Protein AF-A0A7S3X1Q1-F1 (afdb_monomer)

Foldseek 3Di:
DVLCVPQVVVLVVVLVVCVPDPDDPVRVVVSVVLLPDFLVNLLVLLLVLLVVLVVQLLVLLCVQVVDADPVCRVVSSVVSLVVDDLSSQLSVLSVVLNVLSVVLSVLQVCLLVLCVVLVFDRVSSGSLSSLLSVLSNLLNVLSNCLSVVPPCSVVSVVSNVVSSVSNSVSSVVSNVRSVVSVVD

pLDDT: mean 93.29, std 6.96, range [58.62, 98.69]

Organism: NCBI:txid141414

Radius of gyration: 18.59 Å; Cα contacts (8 Å, |Δi|>4): 200; chains: 1; bounding box: 41×40×53 Å

Solvent-accessible surface area (backbone atoms only — not comparable to full-atom values): 9344 Å² total; per-residue (Å²): 109,74,62,65,71,54,50,51,56,52,50,52,50,50,52,52,53,59,72,69,46,94,61,54,72,68,54,48,51,50,50,56,53,56,73,67,47,46,46,66,52,30,51,53,48,48,51,52,56,21,50,50,24,42,52,48,15,52,50,29,37,33,73,67,66,80,51,78,55,80,90,50,43,67,62,46,49,50,58,47,34,72,71,46,64,72,40,19,49,33,17,48,31,11,44,52,41,20,54,51,33,53,64,49,44,54,48,31,49,51,9,54,52,42,20,59,76,44,65,32,65,64,69,58,51,26,55,45,30,52,50,29,40,54,25,49,51,52,21,45,49,44,44,37,51,32,73,78,47,59,88,50,25,66,65,52,46,51,58,26,50,52,23,45,53,52,28,50,50,44,20,51,48,35,39,50,48,15,51,58,46,64,75,108

Sequence (184 aa):
TYVATLVLPTFDLAVKQVKALPLPPLGLQAFESFLRLTPFHCMLIAVLITYSCHIAGVFFTLLGSGGYDNVDGRGYAKKFQEKGGFAAKVSSCATAAHYNGFETFIVFAAGVLSCTVTKANAVAVTKLSQSFVILRVLFSAIYIVQPFFGPLAQLVSLGRSVAWMGSISIACFLLALAAEKASL

InterPro domains:
  IPR001129 Membrane-associated, eicosanoid/glutathione metabolism (MAPEG) protein [PF01124] (79-178)
  IPR023352 Membrane associated eicosanoid/glutathione metabolism-like domain superfamily [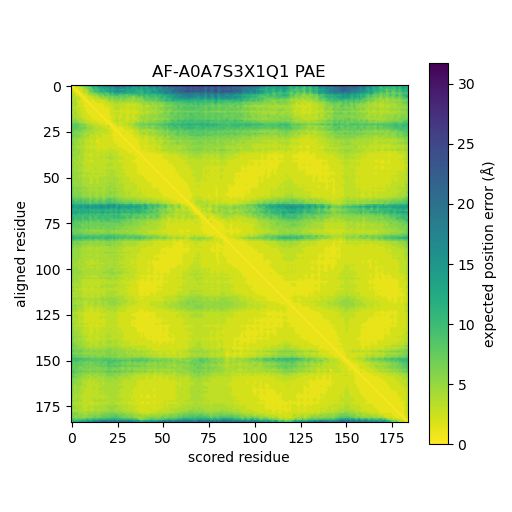G3DSA:1.20.120.550] (38-180)
  IPR023352 Membrane associated eicosanoid/glutathione metabolism-like domain superfamily [SSF161084] (85-174)

Mean predicted aligned error: 4.08 Å

Structure (mmCIF, N/CA/C/O backbone):
data_AF-A0A7S3X1Q1-F1
#
_entry.id   AF-A0A7S3X1Q1-F1
#
loop_
_atom_site.group_PDB
_atom_site.id
_atom_site.type_symbol
_atom_site.label_atom_id
_atom_site.label_alt_id
_atom_site.label_comp_id
_atom_site.label_asym_id
_atom_site.label_entity_id
_atom_site.label_seq_id
_atom_site.pdbx_PDB_ins_code
_atom_site.Cartn_x
_atom_site.Cartn_y
_atom_site.Cartn_z
_atom_site.occupancy
_atom_site.B_iso_or_equiv
_atom_site.auth_seq_id
_atom_site.auth_comp_id
_atom_site.auth_asym_id
_atom_site.auth_atom_id
_atom_site.pdbx_PDB_model_num
ATOM 1 N N . THR A 1 1 ? -6.793 -3.486 24.905 1.00 60.19 1 THR A N 1
ATOM 2 C CA . THR A 1 1 ? -5.690 -4.136 24.166 1.00 60.19 1 THR A CA 1
ATOM 3 C C . THR A 1 1 ? -4.550 -3.169 23.898 1.00 60.19 1 THR A C 1
ATOM 5 O O . THR A 1 1 ? -4.821 -2.000 23.644 1.00 60.19 1 THR A O 1
ATOM 8 N N . TYR A 1 2 ? -3.303 -3.652 23.874 1.00 58.62 2 TYR A N 1
ATOM 9 C CA . TYR A 1 2 ? -2.079 -2.901 23.527 1.00 58.62 2 TYR A CA 1
ATOM 10 C C . TYR A 1 2 ? -2.192 -2.076 22.223 1.00 58.62 2 TYR A C 1
ATOM 12 O O . TYR A 1 2 ? -1.671 -0.966 22.109 1.00 58.62 2 TYR A O 1
ATOM 20 N N . VAL A 1 3 ? -2.958 -2.588 21.253 1.00 58.97 3 VAL A N 1
ATOM 21 C CA . VAL A 1 3 ? -3.259 -1.912 19.981 1.00 58.97 3 VAL A CA 1
ATOM 22 C C . VAL A 1 3 ? -4.012 -0.595 20.199 1.00 58.97 3 VAL A C 1
ATOM 24 O O . VAL A 1 3 ? -3.673 0.417 19.594 1.00 58.97 3 VAL A O 1
ATOM 27 N N . ALA A 1 4 ? -4.997 -0.572 21.100 1.00 63.69 4 ALA A N 1
ATOM 28 C CA . ALA A 1 4 ? -5.770 0.634 21.388 1.00 63.69 4 ALA A CA 1
ATOM 29 C C . ALA A 1 4 ? -4.930 1.708 22.100 1.00 63.69 4 ALA A C 1
ATOM 31 O O . ALA A 1 4 ? -5.133 2.896 21.866 1.00 63.69 4 ALA A O 1
ATOM 32 N N . THR A 1 5 ? -3.970 1.300 22.934 1.00 70.50 5 THR A N 1
ATOM 33 C CA . THR A 1 5 ? -3.135 2.218 23.723 1.00 70.50 5 THR A CA 1
ATOM 34 C C . THR A 1 5 ? -1.995 2.848 22.930 1.00 70.50 5 THR A C 1
ATOM 36 O O . THR A 1 5 ? -1.622 3.973 23.234 1.00 70.50 5 THR A O 1
ATOM 39 N N . LEU A 1 6 ? -1.446 2.160 21.923 1.00 68.88 6 LEU A N 1
ATOM 40 C CA . LEU A 1 6 ? -0.334 2.692 21.127 1.00 68.88 6 LEU A CA 1
ATOM 41 C C . LEU A 1 6 ? -0.803 3.286 19.792 1.00 68.88 6 LEU A C 1
ATOM 43 O O . LEU A 1 6 ? -0.411 4.389 19.431 1.00 68.88 6 LEU A O 1
ATOM 47 N N . VAL A 1 7 ? -1.665 2.579 19.055 1.00 71.62 7 VAL A N 1
ATOM 48 C CA . VAL A 1 7 ? -1.973 2.945 17.662 1.00 71.62 7 VAL A CA 1
ATOM 49 C C . VAL A 1 7 ? -2.930 4.129 17.579 1.00 71.62 7 VAL A C 1
ATOM 51 O O . VAL A 1 7 ? -2.732 5.017 16.750 1.00 71.62 7 VAL A O 1
ATOM 54 N N . LEU A 1 8 ? -3.962 4.166 18.430 1.00 79.81 8 LEU A N 1
ATOM 55 C CA . LEU A 1 8 ? -4.964 5.235 18.373 1.00 79.81 8 LEU A CA 1
ATOM 56 C C . LEU A 1 8 ? -4.344 6.609 18.664 1.00 79.81 8 LEU A C 1
ATOM 58 O O . LEU A 1 8 ? -4.547 7.501 17.837 1.00 79.81 8 LEU A O 1
ATOM 62 N N . PRO A 1 9 ? -3.537 6.792 19.733 1.00 86.31 9 PRO A N 1
ATOM 63 C CA . PRO A 1 9 ? -2.937 8.092 20.017 1.00 86.31 9 PRO A CA 1
ATOM 64 C C . PRO A 1 9 ? -1.942 8.537 18.945 1.00 86.31 9 PRO A C 1
ATOM 66 O O . PRO A 1 9 ? -1.924 9.712 18.586 1.00 86.31 9 PRO A O 1
ATOM 69 N N . THR A 1 10 ? -1.139 7.619 18.393 1.00 84.31 10 THR A N 1
ATOM 70 C CA . THR A 1 10 ? -0.196 7.956 17.315 1.00 8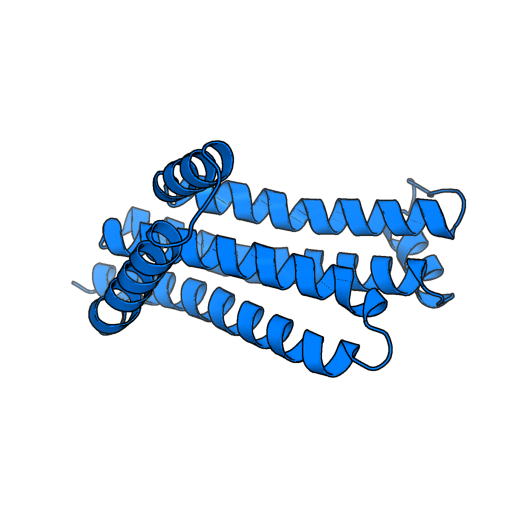4.31 10 THR A CA 1
ATOM 71 C C . THR A 1 10 ? -0.926 8.391 16.047 1.00 84.31 10 THR A C 1
ATOM 73 O O . THR A 1 10 ? -0.527 9.377 15.428 1.00 84.31 10 THR A O 1
ATOM 76 N N . PHE A 1 11 ? -2.017 7.714 15.676 1.00 87.19 11 PHE A N 1
ATOM 77 C CA . PHE A 1 11 ? -2.842 8.124 14.539 1.00 87.19 11 PHE A CA 1
ATOM 78 C C . PHE A 1 11 ? -3.475 9.500 14.770 1.00 87.19 11 PHE A C 1
ATOM 80 O O . PHE A 1 11 ? -3.409 10.363 13.899 1.00 87.19 11 PHE A O 1
ATOM 87 N N . ASP A 1 12 ? -4.035 9.737 15.957 1.00 90.19 12 ASP A N 1
ATOM 88 C CA . ASP A 1 12 ? -4.662 11.019 16.296 1.00 90.19 12 ASP A CA 1
ATOM 89 C C . ASP A 1 12 ? -3.649 12.169 16.303 1.00 90.19 12 ASP A C 1
ATOM 91 O O . ASP A 1 12 ? -3.939 13.263 15.809 1.00 90.19 12 ASP A O 1
ATOM 95 N N . LEU A 1 13 ? -2.433 11.914 16.791 1.00 91.62 13 LEU A N 1
ATOM 96 C CA . LEU A 1 13 ? -1.330 12.864 16.716 1.00 91.62 13 LEU A CA 1
ATOM 97 C C . LEU A 1 13 ? -0.953 13.169 15.262 1.00 91.62 13 LEU A C 1
ATOM 99 O O . LEU A 1 13 ? -0.815 14.341 14.914 1.00 91.62 13 LEU A O 1
ATOM 103 N N . ALA A 1 14 ? -0.834 12.148 14.410 1.00 89.44 14 ALA A N 1
ATOM 104 C CA . ALA A 1 14 ? -0.534 12.331 12.992 1.00 89.44 14 ALA A CA 1
ATOM 105 C C . ALA A 1 14 ? -1.629 13.146 12.285 1.00 89.44 14 ALA A C 1
ATOM 107 O O . ALA A 1 14 ? -1.324 14.090 11.558 1.00 89.44 14 ALA A O 1
ATOM 108 N N . VAL A 1 15 ? -2.907 12.860 12.553 1.00 91.56 15 VAL A N 1
ATOM 109 C CA . VAL A 1 15 ? -4.031 13.644 12.018 1.00 91.56 15 VAL A CA 1
ATOM 110 C C . VAL A 1 15 ? -3.942 15.100 12.463 1.00 91.56 15 VAL A C 1
ATOM 112 O O . VAL A 1 15 ? -4.082 16.003 11.638 1.00 91.56 15 VAL A O 1
ATOM 115 N N . LYS A 1 16 ? -3.664 15.346 13.747 1.00 92.50 16 LYS A N 1
ATOM 116 C CA . LYS A 1 16 ? -3.488 16.702 14.279 1.00 92.50 16 LYS A CA 1
ATOM 117 C C . LYS A 1 16 ? -2.336 17.437 13.589 1.00 92.50 16 LYS A C 1
ATOM 119 O O . LYS A 1 16 ? -2.491 18.606 13.247 1.00 92.50 16 LYS A O 1
ATOM 124 N N . GLN A 1 17 ? -1.211 16.761 13.364 1.00 92.81 17 GLN A N 1
ATOM 125 C CA . GLN A 1 17 ? -0.058 17.326 12.661 1.00 92.81 17 GLN A CA 1
ATOM 126 C C . GLN A 1 17 ? -0.395 17.675 11.209 1.00 92.81 17 GLN A C 1
ATOM 128 O O . GLN A 1 17 ? -0.081 18.777 10.773 1.00 92.81 17 GLN A O 1
ATOM 133 N N . VAL A 1 18 ? -1.089 16.794 10.482 1.00 89.50 18 VAL A N 1
ATOM 134 C CA . VAL A 1 18 ? -1.499 17.062 9.093 1.00 89.50 18 VAL A CA 1
ATOM 135 C C . VAL A 1 18 ? -2.471 18.240 9.015 1.00 89.50 18 VAL A C 1
ATOM 137 O O . VAL A 1 18 ? -2.301 19.101 8.157 1.00 89.50 18 VAL A O 1
ATOM 140 N N . LYS A 1 19 ? -3.441 18.340 9.934 1.00 89.31 19 LYS A N 1
ATOM 141 C CA . LYS A 1 19 ? -4.367 19.490 9.995 1.00 89.31 19 LYS A CA 1
ATOM 142 C C . LYS A 1 19 ? -3.676 20.814 10.325 1.00 89.31 19 LYS A C 1
ATOM 144 O O . LYS A 1 19 ? -4.213 21.863 9.992 1.00 89.31 19 LYS A O 1
ATOM 149 N N . ALA A 1 20 ? -2.519 20.771 10.984 1.00 92.12 20 ALA A N 1
ATOM 150 C CA . ALA A 1 20 ? -1.727 21.958 11.294 1.00 92.12 20 ALA A CA 1
ATOM 151 C C . ALA A 1 20 ? -0.855 22.429 10.115 1.00 92.12 20 ALA A C 1
ATOM 153 O O . ALA A 1 20 ? -0.313 23.533 10.169 1.00 92.12 20 ALA A O 1
ATOM 154 N N . LEU A 1 21 ? -0.702 21.620 9.058 1.00 92.19 21 LEU A N 1
ATOM 155 C CA . LEU A 1 21 ? 0.023 22.029 7.857 1.00 92.19 21 LEU A CA 1
ATOM 156 C C . LEU A 1 21 ? -0.790 23.069 7.066 1.00 92.19 21 LEU A C 1
ATOM 158 O O . LEU A 1 21 ? -2.015 22.951 6.982 1.00 92.19 21 LEU A O 1
ATOM 162 N N . PRO A 1 22 ? -0.133 24.049 6.418 1.00 93.31 22 PRO A N 1
ATOM 163 C CA . PRO A 1 22 ? -0.795 25.042 5.573 1.00 93.31 22 PRO A CA 1
ATOM 164 C C . PRO A 1 22 ? -1.196 24.430 4.218 1.00 93.31 22 PRO A C 1
ATOM 166 O O . PRO A 1 22 ? -0.647 24.768 3.170 1.00 93.31 22 PRO A O 1
ATOM 169 N N . LEU A 1 23 ? -2.126 23.472 4.237 1.00 91.06 23 LEU A N 1
ATOM 170 C CA . LEU A 1 23 ? -2.614 22.800 3.034 1.00 91.06 23 LEU A CA 1
ATOM 171 C C . LEU A 1 23 ? -3.551 23.723 2.234 1.00 91.06 23 LEU A C 1
ATOM 173 O O . LEU A 1 23 ? -4.377 24.420 2.826 1.00 91.06 23 LEU A O 1
ATOM 177 N N . PRO A 1 24 ? -3.497 23.696 0.888 1.00 94.75 24 PRO A N 1
ATOM 178 C CA . PRO A 1 24 ? -4.498 24.372 0.066 1.00 94.75 24 PRO A CA 1
ATOM 179 C C . PRO A 1 24 ? -5.894 23.755 0.291 1.00 94.75 24 PRO A C 1
ATOM 181 O O . PRO A 1 24 ? -5.982 22.588 0.688 1.00 94.75 24 PRO A O 1
ATOM 184 N N . PRO A 1 25 ? -6.998 24.466 -0.027 1.00 93.69 25 PRO A N 1
ATOM 185 C CA . PRO A 1 25 ? -8.363 23.984 0.222 1.00 93.69 25 PRO A CA 1
ATOM 186 C C . PRO A 1 25 ? -8.649 22.588 -0.343 1.00 93.69 25 PRO A C 1
ATOM 188 O O . PRO A 1 25 ? -9.237 21.749 0.336 1.00 93.69 25 PRO A O 1
ATOM 191 N N . LEU A 1 26 ? -8.158 22.307 -1.556 1.00 94.12 26 LEU A N 1
ATOM 192 C CA . LEU A 1 26 ? -8.276 20.989 -2.181 1.00 94.12 26 LEU A CA 1
ATOM 193 C C . LEU A 1 26 ? -7.549 19.899 -1.374 1.00 94.12 26 LEU A C 1
ATOM 195 O O . LEU A 1 26 ? -8.065 18.794 -1.222 1.00 94.12 26 LEU A O 1
ATOM 199 N N . GLY A 1 27 ? -6.371 20.212 -0.825 1.00 91.19 27 GLY A N 1
ATOM 200 C CA . GLY A 1 27 ? -5.597 19.289 0.006 1.00 91.19 27 GLY A CA 1
ATOM 201 C C . GLY A 1 27 ? -6.306 18.969 1.320 1.00 91.19 27 GLY A C 1
ATOM 202 O O . GLY A 1 27 ? -6.391 17.804 1.706 1.00 91.19 27 GLY A O 1
ATOM 203 N N . LEU A 1 28 ? -6.889 19.982 1.966 1.00 90.62 28 LEU A N 1
ATOM 204 C CA . LEU A 1 28 ? -7.677 19.782 3.181 1.00 90.62 28 LEU A CA 1
ATOM 205 C C . LEU A 1 28 ? -8.943 18.958 2.898 1.00 90.62 28 LEU A C 1
ATOM 207 O O . LEU A 1 28 ? -9.244 18.023 3.636 1.00 90.62 28 LEU A O 1
ATOM 211 N N . GLN A 1 29 ? -9.649 19.241 1.800 1.00 94.12 29 GLN A N 1
ATOM 212 C CA . GLN A 1 29 ? -10.831 18.477 1.395 1.00 94.12 29 GLN A CA 1
ATOM 213 C C . GLN A 1 29 ? -10.497 17.008 1.105 1.00 94.12 29 GLN A C 1
ATOM 215 O O . GLN A 1 29 ? -11.232 16.113 1.532 1.00 94.12 29 GLN A O 1
ATOM 220 N N . ALA A 1 30 ? -9.391 16.747 0.406 1.00 92.12 30 ALA A N 1
ATOM 221 C CA . ALA A 1 30 ? -8.923 15.391 0.141 1.00 92.12 30 ALA A CA 1
ATOM 222 C C . ALA A 1 30 ? -8.585 14.655 1.446 1.00 92.12 30 ALA A C 1
ATOM 224 O O . ALA A 1 30 ? -8.980 13.502 1.622 1.00 92.12 30 ALA A O 1
ATOM 225 N N . PHE A 1 31 ? -7.924 15.334 2.387 1.00 93.56 31 PHE A N 1
ATOM 226 C CA . PHE A 1 31 ? -7.593 14.764 3.688 1.00 93.56 31 PHE A CA 1
ATOM 227 C C . PHE A 1 31 ? -8.841 14.444 4.524 1.00 93.56 31 PHE A C 1
ATOM 229 O O . PHE A 1 31 ? -8.974 13.334 5.035 1.00 93.56 31 PHE A O 1
ATOM 236 N N . GLU A 1 32 ? -9.808 15.357 4.608 1.00 93.56 32 GLU A N 1
ATOM 237 C CA . GLU A 1 32 ? -11.075 15.099 5.307 1.00 93.56 32 GLU A CA 1
ATOM 238 C C . GLU A 1 32 ? -11.884 13.978 4.638 1.00 93.56 32 GLU A C 1
ATOM 240 O O . GLU A 1 32 ? -12.510 13.166 5.319 1.00 93.56 32 GLU A O 1
ATOM 245 N N . SER A 1 33 ? -11.843 13.882 3.306 1.00 94.50 33 SER A N 1
ATOM 246 C CA . SER A 1 33 ? -12.472 12.779 2.569 1.00 94.50 33 SER A CA 1
ATOM 247 C C . SER A 1 33 ? -11.801 11.442 2.887 1.00 94.50 33 SER A C 1
ATOM 249 O O . SER A 1 33 ? -12.489 10.444 3.094 1.00 94.50 33 SER A O 1
ATOM 251 N N . PHE A 1 34 ? -10.471 11.428 3.003 1.00 94.69 34 PHE A N 1
ATOM 252 C CA . PHE A 1 34 ? -9.714 10.255 3.432 1.00 94.69 34 PHE A CA 1
ATOM 253 C C . PHE A 1 34 ? -10.106 9.804 4.850 1.00 94.69 34 PHE A C 1
ATOM 255 O O . PHE A 1 34 ? -10.318 8.614 5.080 1.00 94.69 34 PHE A O 1
ATOM 262 N N . LEU A 1 35 ? -10.281 10.735 5.792 1.00 94.44 35 LEU A N 1
ATOM 263 C CA . LEU A 1 35 ? -10.683 10.401 7.166 1.00 94.44 35 LEU A CA 1
ATOM 264 C C . LEU A 1 35 ? -12.095 9.802 7.266 1.00 94.44 35 LEU A C 1
ATOM 266 O O . LEU A 1 35 ? -12.401 9.132 8.253 1.00 94.44 35 LEU A O 1
ATOM 270 N N . ARG A 1 36 ? -12.943 9.994 6.248 1.00 95.81 36 ARG A N 1
ATOM 271 C CA . ARG A 1 36 ? -14.287 9.395 6.154 1.00 95.81 36 ARG A CA 1
ATOM 272 C C . ARG A 1 36 ? -14.289 7.982 5.566 1.00 95.81 36 ARG A C 1
ATOM 274 O O . ARG A 1 36 ? -15.340 7.343 5.545 1.00 95.81 36 ARG A O 1
ATOM 281 N N . LEU A 1 37 ? -13.150 7.484 5.081 1.00 96.81 37 LEU A N 1
ATOM 282 C CA . LEU A 1 37 ? -13.067 6.145 4.503 1.00 96.81 37 LEU A CA 1
ATOM 283 C C . LEU A 1 37 ? -13.337 5.081 5.567 1.00 96.81 37 LEU A C 1
ATOM 285 O O . LEU A 1 37 ? -12.701 5.059 6.621 1.00 96.81 37 LEU A O 1
ATOM 289 N N . THR A 1 38 ? -14.253 4.169 5.252 1.00 97.88 38 THR A N 1
ATOM 290 C C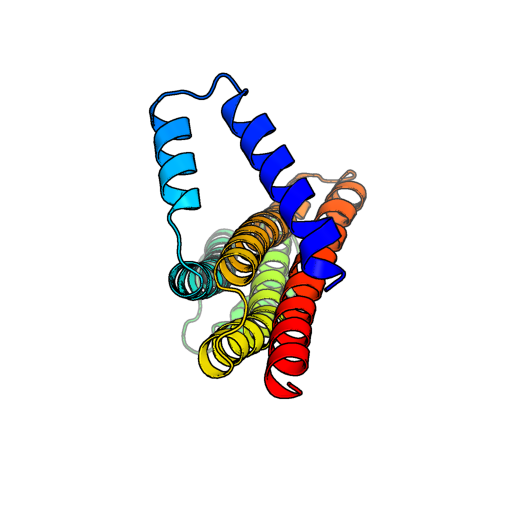A . THR A 1 38 ? -14.528 2.986 6.079 1.00 97.88 38 THR A CA 1
ATOM 291 C C . THR A 1 38 ? -13.519 1.867 5.781 1.00 97.88 38 THR A C 1
ATOM 293 O O . THR A 1 38 ? -12.879 1.890 4.724 1.00 97.88 38 THR A O 1
ATOM 296 N N . PRO A 1 39 ? -13.412 0.830 6.637 1.00 98.12 39 PRO A N 1
ATOM 297 C CA . PRO A 1 39 ? -12.537 -0.317 6.377 1.00 98.12 39 PRO A CA 1
ATOM 298 C C . PRO A 1 39 ? -12.750 -0.972 5.001 1.00 98.12 39 PRO A C 1
ATOM 300 O O . PRO A 1 39 ? -11.788 -1.352 4.340 1.00 98.12 39 PRO A O 1
ATOM 303 N N . PHE A 1 40 ? -13.994 -1.034 4.518 1.00 98.12 40 PHE A N 1
ATOM 304 C CA . PHE A 1 40 ? -14.315 -1.582 3.195 1.00 98.12 40 PHE A CA 1
ATOM 305 C C . PHE A 1 40 ? -13.843 -0.692 2.043 1.00 98.12 40 PHE A C 1
ATOM 307 O O . PHE A 1 40 ? -13.336 -1.203 1.045 1.00 98.12 40 PHE A O 1
ATOM 314 N N . HIS A 1 41 ? -13.935 0.635 2.191 1.00 98.38 41 HIS A N 1
ATOM 315 C CA . HIS A 1 41 ? -13.320 1.545 1.223 1.00 98.38 41 HIS A CA 1
ATOM 316 C C . HIS A 1 41 ? -11.802 1.338 1.188 1.00 98.38 41 HIS A C 1
ATOM 318 O O . HIS A 1 41 ? -11.214 1.288 0.112 1.00 98.38 41 HIS A O 1
ATOM 324 N N . CYS A 1 42 ? -11.165 1.147 2.348 1.00 98.50 42 CYS A N 1
ATOM 325 C CA . CYS A 1 42 ? -9.736 0.850 2.422 1.00 98.50 42 CYS A CA 1
ATOM 326 C C . CYS A 1 42 ? -9.371 -0.481 1.741 1.00 98.50 42 CYS A C 1
ATOM 328 O O . CYS A 1 42 ? -8.351 -0.539 1.057 1.00 98.50 42 CYS A O 1
ATOM 330 N N . MET A 1 43 ? -10.200 -1.526 1.866 1.00 98.31 43 MET A N 1
ATOM 331 C CA . MET A 1 43 ? -10.026 -2.779 1.114 1.00 98.31 43 MET A CA 1
ATOM 332 C C . MET A 1 43 ? -10.077 -2.545 -0.396 1.00 98.31 43 MET A C 1
ATOM 334 O O . MET A 1 43 ? -9.171 -2.983 -1.104 1.00 98.31 43 MET A O 1
ATOM 338 N N . LEU A 1 44 ? -11.085 -1.818 -0.885 1.00 98.25 44 LEU A N 1
ATOM 339 C CA . LEU A 1 44 ? -11.195 -1.486 -2.306 1.00 98.25 44 LEU A CA 1
ATOM 340 C C . LEU A 1 44 ? -9.971 -0.697 -2.788 1.00 98.25 44 LEU A C 1
ATOM 342 O O . LEU A 1 44 ? -9.367 -1.044 -3.799 1.00 98.25 44 LEU A O 1
ATOM 346 N N . ILE A 1 45 ? -9.552 0.323 -2.040 1.00 98.38 45 ILE A N 1
ATOM 347 C CA . ILE A 1 45 ? -8.375 1.128 -2.381 1.00 98.38 45 ILE A CA 1
ATOM 348 C C . ILE A 1 45 ? -7.100 0.270 -2.397 1.00 98.38 45 ILE A C 1
ATOM 350 O O . ILE A 1 45 ? -6.279 0.432 -3.295 1.00 98.38 45 ILE A O 1
ATOM 354 N N . ALA A 1 46 ? -6.931 -0.676 -1.469 1.00 98.38 46 ALA A N 1
ATOM 355 C CA . ALA A 1 46 ? -5.781 -1.584 -1.466 1.00 98.38 46 ALA A CA 1
ATOM 356 C C . ALA A 1 46 ? -5.720 -2.468 -2.727 1.00 98.38 46 ALA A C 1
ATOM 358 O O . ALA A 1 46 ? -4.631 -2.696 -3.268 1.00 98.38 46 ALA A O 1
ATOM 359 N N . VAL A 1 47 ? -6.875 -2.913 -3.237 1.00 98.31 47 VAL A N 1
ATOM 360 C CA . VAL A 1 47 ? -6.970 -3.603 -4.534 1.00 98.31 47 VAL A CA 1
ATOM 361 C C . VAL A 1 47 ? -6.549 -2.666 -5.664 1.00 98.31 47 VAL A C 1
ATOM 363 O O . VAL A 1 47 ? -5.694 -3.031 -6.472 1.00 98.31 47 VAL A O 1
ATOM 366 N N . LEU A 1 48 ? -7.083 -1.442 -5.695 1.00 98.50 48 LEU A N 1
ATOM 367 C CA . LEU A 1 48 ? -6.756 -0.456 -6.730 1.00 98.50 48 LEU A CA 1
ATOM 368 C C . LEU A 1 48 ? -5.259 -0.117 -6.756 1.00 98.50 48 LEU A C 1
ATOM 370 O O . LEU A 1 48 ? -4.669 -0.096 -7.832 1.00 98.50 48 LEU A O 1
ATOM 374 N N . ILE A 1 49 ? -4.626 0.065 -5.592 1.00 98.19 49 ILE A N 1
ATOM 375 C CA . ILE A 1 49 ? -3.171 0.276 -5.471 1.00 98.19 49 ILE A CA 1
ATOM 376 C C . ILE A 1 49 ? -2.402 -0.929 -6.025 1.00 98.19 49 ILE A C 1
ATOM 378 O O . ILE A 1 49 ? -1.414 -0.780 -6.741 1.00 98.19 49 ILE A O 1
ATOM 382 N N . THR A 1 50 ? -2.851 -2.144 -5.712 1.00 97.88 50 THR A N 1
ATOM 383 C CA . THR A 1 50 ? -2.192 -3.363 -6.191 1.00 97.88 50 THR A CA 1
ATOM 384 C C . THR A 1 50 ? -2.242 -3.440 -7.715 1.00 97.88 50 THR A C 1
ATOM 386 O O . THR A 1 50 ? -1.216 -3.679 -8.353 1.00 97.88 50 THR A O 1
ATOM 389 N N . TYR A 1 51 ? -3.397 -3.180 -8.327 1.00 98.12 51 TYR A N 1
ATOM 390 C CA . TYR A 1 51 ? -3.524 -3.177 -9.785 1.00 98.12 51 TYR A CA 1
ATOM 391 C C . TYR A 1 51 ? -2.845 -1.980 -10.456 1.00 98.12 51 TYR A C 1
ATOM 393 O O . TYR A 1 51 ? -2.325 -2.137 -11.560 1.00 98.12 51 TYR A O 1
ATOM 401 N N . SER A 1 52 ? -2.755 -0.815 -9.809 1.00 98.25 52 SER A N 1
ATOM 402 C CA . SER A 1 52 ? -2.013 0.317 -10.373 1.00 98.25 52 SER A CA 1
ATOM 403 C C . SER A 1 52 ? -0.522 0.001 -10.531 1.00 98.25 52 SER A C 1
ATOM 405 O O . SER A 1 52 ? 0.088 0.433 -11.507 1.00 98.25 52 SER A O 1
ATOM 407 N N . CYS A 1 53 ? 0.058 -0.824 -9.649 1.00 98.12 53 CYS A N 1
ATOM 408 C CA . CYS A 1 53 ? 1.416 -1.354 -9.828 1.00 98.12 53 CYS A CA 1
ATOM 409 C C . CYS A 1 53 ? 1.541 -2.239 -11.078 1.00 98.12 53 CYS A C 1
ATOM 411 O O . CYS A 1 53 ? 2.518 -2.124 -11.815 1.00 98.12 53 CYS A O 1
ATOM 413 N N . HIS A 1 54 ? 0.549 -3.090 -11.358 1.00 96.56 54 HIS A N 1
ATOM 414 C CA . HIS A 1 54 ? 0.540 -3.897 -12.582 1.00 96.56 54 HIS A CA 1
ATOM 415 C C . HIS A 1 54 ? 0.485 -3.016 -13.833 1.00 96.56 54 HIS A C 1
ATOM 417 O O . HIS A 1 54 ? 1.293 -3.190 -14.745 1.00 96.56 54 HIS A O 1
ATOM 423 N N . ILE A 1 55 ? -0.412 -2.025 -13.836 1.00 96.62 55 ILE A N 1
ATOM 424 C CA . ILE A 1 55 ? -0.550 -1.059 -14.932 1.00 96.62 55 ILE A CA 1
ATOM 425 C C . ILE A 1 55 ? 0.771 -0.315 -15.156 1.00 96.62 55 ILE A C 1
ATOM 427 O O . ILE A 1 55 ? 1.220 -0.205 -16.294 1.00 96.62 55 ILE A O 1
ATOM 431 N N . ALA A 1 56 ? 1.441 0.125 -14.086 1.00 96.81 56 ALA A N 1
ATOM 432 C CA . ALA A 1 56 ? 2.759 0.7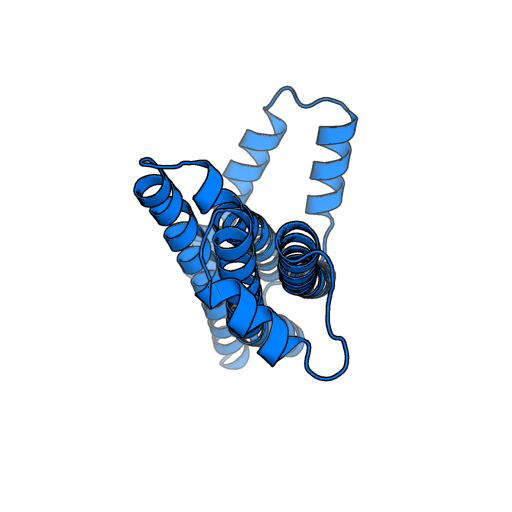46 -14.187 1.00 96.81 56 ALA A CA 1
ATOM 433 C C . ALA A 1 56 ? 3.793 -0.200 -14.828 1.00 96.81 56 ALA A C 1
ATOM 435 O O . ALA A 1 56 ? 4.537 0.214 -15.716 1.00 96.81 56 ALA A O 1
ATOM 436 N N . GLY A 1 57 ? 3.818 -1.480 -14.446 1.00 96.19 57 GLY A N 1
ATOM 437 C CA . GLY A 1 57 ? 4.719 -2.474 -15.040 1.00 96.19 57 GLY A CA 1
ATOM 438 C C . GLY A 1 57 ? 4.500 -2.669 -16.542 1.00 96.19 57 GLY A C 1
ATOM 439 O O . GLY A 1 57 ? 5.460 -2.659 -17.320 1.00 96.19 57 GLY A O 1
ATOM 440 N N . VAL A 1 58 ? 3.240 -2.782 -16.968 1.00 95.19 58 VAL A N 1
ATOM 441 C CA . VAL A 1 58 ? 2.868 -2.877 -18.390 1.00 95.19 58 VAL A CA 1
ATOM 442 C C . VAL A 1 58 ? 3.259 -1.603 -19.137 1.00 95.19 58 VAL A C 1
ATOM 444 O O . VAL A 1 58 ? 3.898 -1.681 -20.184 1.00 95.19 58 VAL A O 1
ATOM 447 N N . PHE A 1 59 ? 2.968 -0.433 -18.568 1.00 95.75 59 PHE A N 1
ATOM 448 C CA . PHE A 1 59 ? 3.301 0.863 -19.154 1.00 95.75 59 PHE A CA 1
ATOM 449 C C . PHE A 1 59 ? 4.807 1.026 -19.406 1.00 95.75 59 PHE A C 1
ATOM 451 O O . PHE A 1 59 ? 5.215 1.336 -20.524 1.00 95.75 59 PHE A O 1
ATOM 458 N N . PHE A 1 60 ? 5.658 0.749 -18.414 1.00 96.12 60 PHE A N 1
ATOM 459 C CA . PHE A 1 60 ? 7.113 0.844 -18.598 1.00 96.12 60 PHE A CA 1
ATOM 460 C C . PHE A 1 60 ? 7.672 -0.237 -19.532 1.00 96.12 60 PHE A C 1
ATOM 462 O O . PHE A 1 60 ? 8.683 -0.004 -20.195 1.00 96.12 60 PHE A O 1
ATOM 469 N N . THR A 1 61 ? 7.008 -1.391 -19.632 1.00 95.75 61 THR A N 1
ATOM 470 C CA . THR A 1 61 ? 7.351 -2.416 -20.628 1.00 95.75 61 THR A CA 1
ATOM 471 C C . THR A 1 61 ? 7.061 -1.919 -22.040 1.00 95.75 61 THR A C 1
ATOM 473 O O . THR A 1 61 ? 7.952 -1.956 -22.886 1.00 95.75 61 THR A O 1
ATOM 476 N N . LEU A 1 62 ? 5.862 -1.385 -22.281 1.00 94.50 62 LEU A N 1
ATOM 477 C CA . LEU A 1 62 ? 5.466 -0.780 -23.557 1.00 94.50 62 LEU A CA 1
ATOM 478 C C . LEU A 1 62 ? 6.433 0.332 -23.979 1.00 94.50 62 LEU A C 1
ATOM 480 O O . LEU A 1 62 ? 6.957 0.302 -25.091 1.00 94.50 62 LEU A O 1
ATOM 484 N N . LEU A 1 63 ? 6.721 1.267 -23.068 1.00 93.56 63 LEU A N 1
ATOM 485 C CA . LEU A 1 63 ? 7.633 2.382 -23.330 1.00 93.56 63 LEU A CA 1
ATOM 486 C C . LEU A 1 63 ? 9.043 1.925 -23.715 1.00 93.56 63 LEU A C 1
ATOM 488 O O . LEU A 1 63 ? 9.663 2.526 -24.586 1.00 93.56 63 LEU A O 1
ATOM 492 N N . GLY A 1 64 ? 9.571 0.895 -23.050 1.00 92.31 64 GLY A N 1
ATOM 493 C CA . GLY A 1 64 ? 10.950 0.458 -23.262 1.00 92.31 64 GLY A CA 1
ATOM 494 C C . GLY A 1 64 ? 11.141 -0.565 -24.382 1.00 92.31 64 GLY A C 1
ATOM 495 O O . GLY A 1 64 ? 12.265 -0.736 -24.847 1.00 92.31 64 GLY A O 1
ATOM 496 N N . SER A 1 65 ? 10.086 -1.265 -24.801 1.00 91.50 65 SER A N 1
ATOM 497 C CA . SER A 1 65 ? 10.171 -2.331 -25.811 1.00 91.50 65 SER A CA 1
ATOM 498 C C . SER A 1 65 ? 9.544 -1.975 -27.161 1.00 91.50 65 SER A C 1
ATOM 500 O O . SER A 1 65 ? 9.799 -2.677 -28.138 1.00 91.50 65 SER A O 1
ATOM 502 N N . GLY A 1 66 ? 8.761 -0.891 -27.236 1.00 88.25 66 GLY A N 1
ATOM 503 C CA . GLY A 1 66 ? 8.097 -0.441 -28.465 1.00 88.25 66 GLY A CA 1
ATOM 504 C C . GLY A 1 66 ? 6.851 -1.252 -28.845 1.00 88.25 66 GLY A C 1
ATOM 505 O O . GLY A 1 66 ? 6.273 -1.019 -29.903 1.00 88.25 66 GLY A O 1
ATOM 506 N N . GLY A 1 67 ? 6.421 -2.193 -27.999 1.00 86.88 67 GLY A N 1
ATOM 507 C CA . GLY A 1 67 ? 5.236 -3.022 -28.206 1.00 86.88 67 GLY A CA 1
ATOM 508 C C . GLY A 1 67 ? 4.893 -3.846 -26.965 1.00 86.88 67 GLY A C 1
ATOM 509 O O . GLY A 1 67 ? 5.556 -3.749 -25.937 1.00 86.88 67 GLY A O 1
ATOM 510 N N . TYR A 1 68 ? 3.828 -4.643 -27.027 1.00 85.69 68 TYR A N 1
ATOM 511 C CA . TYR A 1 68 ? 3.487 -5.583 -25.959 1.00 85.69 68 TYR A CA 1
ATOM 512 C C . TYR A 1 68 ? 2.728 -6.766 -26.540 1.00 85.69 68 TYR A C 1
ATOM 514 O O . TYR A 1 68 ? 1.697 -6.592 -27.190 1.00 85.69 68 TYR A O 1
ATOM 522 N N . ASP A 1 69 ? 3.258 -7.965 -26.325 1.00 88.25 69 ASP A N 1
ATOM 523 C CA . ASP A 1 69 ? 2.574 -9.195 -26.699 1.00 88.25 69 ASP A CA 1
ATOM 524 C C . ASP A 1 69 ? 1.504 -9.516 -25.649 1.00 88.25 69 ASP A C 1
ATOM 526 O O . ASP A 1 69 ? 1.822 -9.780 -24.495 1.00 88.25 69 ASP A O 1
ATOM 530 N N . ASN A 1 70 ? 0.230 -9.481 -26.042 1.00 88.19 70 ASN A N 1
ATOM 531 C CA . ASN A 1 70 ? -0.885 -9.811 -25.151 1.00 88.19 70 ASN A CA 1
ATOM 532 C C . ASN A 1 70 ? -1.199 -11.315 -25.104 1.00 88.19 70 ASN A C 1
ATOM 534 O O . ASN A 1 70 ? -1.993 -11.730 -24.262 1.00 88.19 70 ASN A O 1
ATOM 538 N N . VAL A 1 71 ? -0.595 -12.129 -25.976 1.00 92.00 71 VAL A N 1
ATOM 539 C CA . VAL A 1 71 ? -0.766 -13.589 -25.977 1.00 92.00 71 VAL A CA 1
ATOM 540 C C . VAL A 1 71 ? 0.032 -14.208 -24.827 1.00 92.00 71 VAL A C 1
ATOM 542 O O . VAL A 1 71 ? -0.515 -14.994 -24.058 1.00 92.00 71 VAL A O 1
ATOM 545 N N . ASP A 1 72 ? 1.291 -13.792 -24.649 1.00 91.44 72 ASP A N 1
ATOM 546 C CA . ASP A 1 72 ? 2.134 -14.141 -23.494 1.00 91.44 72 ASP A CA 1
ATOM 547 C C . ASP A 1 72 ? 2.699 -12.883 -22.808 1.00 91.44 72 ASP A C 1
ATOM 549 O O . ASP A 1 72 ? 3.908 -12.653 -22.738 1.00 91.44 72 ASP A O 1
ATOM 553 N N . GLY A 1 73 ? 1.812 -12.040 -22.267 1.00 88.62 73 GLY A N 1
ATOM 554 C CA . GLY A 1 73 ? 2.213 -10.765 -21.651 1.00 88.62 73 GLY A CA 1
ATOM 555 C C . GLY A 1 73 ? 3.158 -10.909 -20.458 1.00 88.62 73 GLY A C 1
ATOM 556 O O . GLY A 1 73 ? 4.050 -10.079 -20.257 1.00 88.62 73 GLY A O 1
ATOM 557 N N . ARG A 1 74 ? 3.024 -11.989 -19.677 1.00 88.00 74 ARG A N 1
ATOM 558 C CA . ARG A 1 74 ? 3.914 -12.253 -18.534 1.00 88.00 74 ARG A CA 1
ATOM 559 C C . ARG A 1 74 ? 5.297 -12.696 -18.998 1.00 88.00 74 ARG A C 1
ATOM 561 O O . ARG A 1 74 ? 6.291 -12.170 -18.492 1.00 88.00 74 ARG A O 1
ATOM 568 N N . GLY A 1 75 ? 5.377 -13.621 -19.954 1.00 92.94 75 GLY A N 1
ATOM 569 C CA . GLY A 1 75 ? 6.650 -14.039 -20.532 1.00 92.94 75 GLY A CA 1
ATOM 570 C C . GLY A 1 75 ? 7.338 -12.901 -21.281 1.00 92.94 75 GLY A C 1
ATOM 571 O O . GLY A 1 75 ? 8.548 -12.720 -21.138 1.00 92.94 75 GLY A O 1
ATOM 572 N N . TYR A 1 76 ? 6.577 -12.071 -21.998 1.00 92.12 76 TYR A N 1
ATOM 573 C CA . TYR A 1 76 ? 7.087 -10.878 -22.674 1.00 92.12 76 TYR A CA 1
ATOM 574 C C . TYR A 1 76 ? 7.685 -9.868 -21.689 1.00 92.12 76 TYR A C 1
ATOM 576 O O . TYR A 1 76 ? 8.838 -9.459 -21.846 1.00 92.12 76 TYR A O 1
ATOM 584 N N . ALA A 1 77 ? 6.938 -9.507 -20.639 1.00 93.38 77 ALA A N 1
ATOM 585 C CA . ALA A 1 77 ? 7.417 -8.588 -19.609 1.00 93.38 77 ALA A CA 1
ATOM 586 C C . ALA A 1 77 ? 8.683 -9.117 -18.923 1.00 93.38 77 ALA A C 1
ATOM 588 O O . ALA A 1 77 ? 9.634 -8.360 -18.737 1.00 93.38 77 ALA A O 1
ATOM 589 N N . LYS A 1 78 ? 8.742 -10.419 -18.620 1.00 94.81 78 LYS A N 1
ATOM 590 C CA . LYS A 1 78 ? 9.930 -11.053 -18.035 1.00 94.81 78 LYS A CA 1
ATOM 591 C C . LYS A 1 78 ? 11.149 -10.950 -18.959 1.00 94.81 78 LYS A C 1
ATOM 593 O O . LYS A 1 78 ? 12.192 -10.462 -18.529 1.00 94.81 78 LYS A O 1
ATOM 598 N N . LYS A 1 79 ? 11.006 -11.319 -20.237 1.00 94.62 79 LYS A N 1
ATOM 599 C CA . LYS A 1 79 ? 12.082 -11.199 -21.240 1.00 94.62 79 LYS A CA 1
ATOM 600 C C . LYS A 1 79 ? 12.563 -9.754 -21.384 1.00 94.62 79 LYS A C 1
ATOM 602 O O . LYS A 1 79 ? 13.754 -9.512 -21.540 1.00 94.62 79 LYS A O 1
ATOM 607 N N . PHE A 1 80 ? 11.652 -8.781 -21.343 1.00 95.38 80 PHE A N 1
ATOM 608 C CA . PHE A 1 80 ? 12.017 -7.365 -21.360 1.00 95.38 80 PHE A CA 1
ATOM 609 C C . PHE A 1 80 ? 12.793 -6.954 -20.100 1.00 95.38 80 PHE A C 1
ATOM 611 O O . PHE A 1 80 ? 13.818 -6.286 -20.208 1.00 95.38 80 PHE A O 1
ATOM 618 N N . GLN A 1 81 ? 12.345 -7.378 -18.919 1.00 96.00 81 GLN A N 1
ATOM 619 C CA . GLN A 1 81 ? 13.005 -7.082 -17.644 1.00 96.00 81 GLN A CA 1
ATOM 620 C C . GLN A 1 81 ? 14.439 -7.636 -17.591 1.00 96.00 81 GLN A C 1
ATOM 622 O O . GLN A 1 81 ? 15.336 -6.959 -17.086 1.00 96.00 81 GLN A O 1
ATOM 627 N N . GLU A 1 82 ? 14.674 -8.815 -18.173 1.00 95.19 82 GLU A N 1
ATOM 628 C CA . GLU A 1 82 ? 15.996 -9.455 -18.276 1.00 95.19 82 GLU A CA 1
ATOM 629 C C . GLU A 1 82 ? 16.983 -8.682 -19.168 1.00 95.19 82 GLU A C 1
ATOM 631 O O . GLU A 1 82 ? 18.185 -8.715 -18.911 1.00 95.19 82 GLU A O 1
ATOM 636 N N . LYS A 1 83 ? 16.502 -7.927 -20.170 1.00 92.81 83 LYS A N 1
ATOM 637 C CA . LYS A 1 83 ? 17.362 -7.082 -21.027 1.00 92.81 83 LYS A CA 1
ATOM 638 C C . LYS A 1 83 ? 18.022 -5.928 -20.264 1.00 92.81 83 LYS A C 1
ATOM 640 O O . LYS A 1 83 ? 19.010 -5.369 -20.737 1.00 92.81 83 LYS A O 1
ATOM 645 N N . GLY A 1 84 ? 17.493 -5.560 -19.097 1.00 90.44 84 GLY A N 1
ATOM 646 C CA . GLY A 1 84 ? 18.010 -4.455 -18.298 1.00 90.44 84 GLY A CA 1
ATOM 647 C C . GLY A 1 84 ? 17.737 -3.071 -18.906 1.00 90.44 84 GLY A C 1
ATOM 648 O O . GLY A 1 84 ? 16.912 -2.895 -19.797 1.00 90.44 84 GLY A O 1
ATOM 649 N N . GLY A 1 85 ? 18.395 -2.047 -18.358 1.00 93.69 85 GLY A N 1
ATOM 650 C CA . GLY A 1 85 ? 18.094 -0.640 -18.651 1.00 93.69 85 GLY A CA 1
ATOM 651 C C . GLY A 1 85 ? 17.063 -0.026 -17.696 1.00 93.69 85 GLY A C 1
ATOM 652 O O . GLY A 1 85 ? 16.532 -0.684 -16.801 1.00 93.69 85 GLY A O 1
ATOM 653 N N . PHE A 1 86 ? 16.820 1.276 -17.838 1.00 94.88 86 PHE A N 1
ATOM 654 C CA . PHE A 1 86 ? 16.010 2.033 -16.879 1.00 94.88 86 PHE A CA 1
ATOM 655 C C . PHE A 1 86 ? 14.541 1.578 -16.847 1.00 94.88 86 PHE A C 1
ATOM 657 O O . PHE A 1 86 ? 14.040 1.191 -15.794 1.00 94.88 86 PHE A O 1
ATOM 664 N N . ALA A 1 87 ? 13.871 1.546 -18.004 1.00 95.62 87 ALA A N 1
ATOM 665 C CA . ALA A 1 87 ? 12.467 1.142 -18.101 1.00 95.62 87 ALA A CA 1
ATOM 666 C C . ALA A 1 87 ? 12.238 -0.320 -17.665 1.00 95.62 87 ALA A C 1
ATOM 668 O O . ALA A 1 87 ? 11.262 -0.614 -16.977 1.00 95.62 87 ALA A O 1
ATOM 669 N N . ALA A 1 88 ? 13.177 -1.223 -17.973 1.00 96.31 88 ALA A N 1
ATOM 670 C CA . ALA A 1 88 ? 13.158 -2.610 -17.503 1.00 96.31 88 ALA A CA 1
ATOM 671 C C . ALA A 1 88 ? 13.246 -2.711 -15.972 1.00 96.31 88 ALA A C 1
ATOM 673 O O . ALA A 1 88 ? 12.484 -3.461 -15.361 1.00 96.31 88 ALA A O 1
ATOM 674 N N . LYS A 1 89 ? 14.111 -1.908 -15.332 1.00 95.94 89 LYS A N 1
ATOM 675 C CA . LYS A 1 89 ? 14.210 -1.842 -13.863 1.00 95.94 89 LYS A CA 1
ATOM 676 C C . LYS A 1 89 ? 12.913 -1.343 -13.231 1.00 95.94 89 LYS A C 1
ATOM 678 O O . LYS A 1 89 ? 12.456 -1.946 -12.263 1.00 95.94 89 LYS A O 1
ATOM 683 N N . VAL A 1 90 ? 12.302 -0.288 -13.775 1.00 96.62 90 VAL A N 1
ATOM 684 C CA . VAL A 1 90 ? 11.018 0.227 -13.267 1.00 96.62 90 VAL A CA 1
ATOM 685 C C . VAL A 1 90 ? 9.899 -0.803 -13.463 1.00 96.62 90 VAL A C 1
ATOM 687 O O . VAL A 1 90 ? 9.150 -1.064 -12.525 1.00 96.62 90 VAL A O 1
ATOM 690 N N . SER A 1 91 ? 9.834 -1.464 -14.625 1.00 96.94 91 SER A N 1
ATOM 691 C CA . SER A 1 91 ? 8.880 -2.553 -14.895 1.00 96.94 91 SER A CA 1
ATOM 692 C C . SER A 1 91 ? 9.032 -3.719 -13.908 1.00 96.94 91 SER A C 1
ATOM 694 O O . SER A 1 91 ? 8.041 -4.193 -13.343 1.00 96.94 91 SER A O 1
ATOM 696 N N . SER A 1 92 ? 10.271 -4.140 -13.633 1.00 96.50 92 SER A N 1
ATOM 697 C CA . SER A 1 92 ? 10.581 -5.179 -12.642 1.00 96.50 92 SER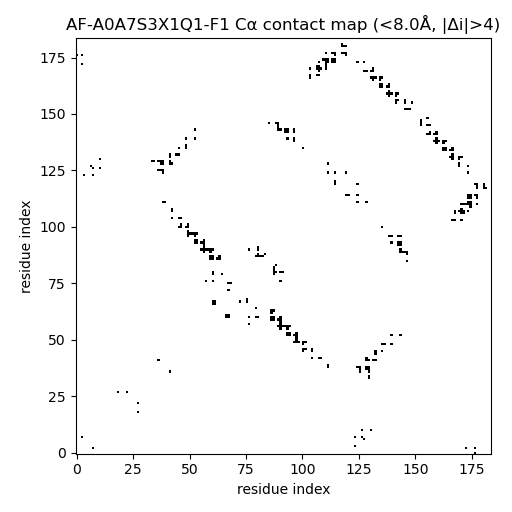 A CA 1
ATOM 698 C C . SER A 1 92 ? 10.129 -4.769 -11.235 1.00 96.50 92 SER A C 1
ATOM 700 O O . SER A 1 92 ? 9.433 -5.524 -10.555 1.00 96.50 92 SER A O 1
ATOM 702 N N . CYS A 1 93 ? 10.428 -3.533 -10.829 1.00 96.44 93 CYS A N 1
ATOM 703 C CA . CYS A 1 93 ? 10.010 -2.975 -9.543 1.00 96.44 93 CYS A CA 1
ATOM 704 C C . CYS A 1 93 ? 8.484 -2.921 -9.393 1.00 96.44 93 CYS A C 1
ATOM 706 O O . CYS A 1 93 ? 7.947 -3.334 -8.368 1.00 96.44 93 CYS A O 1
ATOM 708 N N . ALA A 1 94 ? 7.780 -2.460 -10.424 1.00 97.50 94 ALA A N 1
ATOM 709 C CA . ALA A 1 94 ? 6.324 -2.384 -10.438 1.00 97.50 94 ALA A CA 1
ATOM 710 C C . ALA A 1 94 ? 5.670 -3.777 -10.388 1.00 97.50 94 ALA A C 1
ATOM 712 O O . ALA A 1 94 ? 4.705 -3.986 -9.651 1.00 97.50 94 ALA A O 1
ATOM 713 N N . THR A 1 95 ? 6.243 -4.755 -11.096 1.00 97.06 95 THR A N 1
ATOM 714 C CA . THR A 1 95 ? 5.797 -6.158 -11.055 1.00 97.06 95 THR A CA 1
ATOM 715 C C . THR A 1 95 ? 5.972 -6.756 -9.656 1.00 97.06 95 THR A C 1
ATOM 717 O O . THR A 1 95 ? 5.048 -7.370 -9.124 1.00 97.06 95 THR A O 1
ATOM 720 N N . ALA A 1 96 ? 7.119 -6.523 -9.014 1.00 97.00 96 ALA A N 1
ATOM 721 C CA . ALA A 1 96 ? 7.359 -6.976 -7.646 1.00 97.00 96 ALA A CA 1
ATOM 722 C C . ALA A 1 96 ? 6.427 -6.288 -6.630 1.00 97.00 96 ALA A C 1
ATOM 724 O O . ALA A 1 96 ? 5.888 -6.944 -5.737 1.00 97.00 96 ALA A O 1
ATOM 725 N N . ALA A 1 97 ? 6.173 -4.985 -6.789 1.00 97.94 97 ALA A N 1
ATOM 726 C CA . ALA A 1 97 ? 5.226 -4.247 -5.956 1.00 97.94 97 ALA A CA 1
ATOM 727 C C . ALA A 1 97 ? 3.787 -4.775 -6.099 1.00 97.94 97 ALA A C 1
ATOM 729 O O . ALA A 1 97 ? 3.061 -4.839 -5.107 1.00 97.94 97 ALA A O 1
ATOM 730 N N . HIS A 1 98 ? 3.389 -5.192 -7.305 1.00 98.12 98 HIS A N 1
ATOM 731 C CA . HIS A 1 98 ? 2.094 -5.819 -7.567 1.00 98.12 98 HIS A CA 1
ATOM 732 C C . HIS A 1 98 ? 1.941 -7.158 -6.832 1.00 98.12 98 HIS A C 1
ATOM 734 O O . HIS A 1 98 ? 0.964 -7.345 -6.106 1.00 98.12 98 HIS A O 1
ATOM 740 N N . TYR A 1 99 ? 2.920 -8.062 -6.946 1.00 97.69 99 TYR A N 1
ATOM 741 C CA . TYR A 1 99 ? 2.881 -9.348 -6.237 1.00 97.69 99 TYR A CA 1
ATOM 742 C C . TYR A 1 99 ? 2.854 -9.165 -4.718 1.00 97.69 99 TYR A C 1
ATOM 744 O O . TYR A 1 99 ? 1.988 -9.723 -4.045 1.00 97.69 99 TYR A O 1
ATOM 752 N N . ASN A 1 100 ? 3.699 -8.279 -4.189 1.00 98.19 100 ASN A N 1
ATOM 753 C CA . ASN A 1 100 ? 3.685 -7.947 -2.766 1.00 98.19 100 ASN A CA 1
ATOM 754 C C . ASN A 1 100 ? 2.351 -7.325 -2.310 1.00 98.19 100 ASN A C 1
ATOM 756 O O . ASN A 1 100 ? 1.918 -7.521 -1.170 1.00 98.19 100 ASN A O 1
ATOM 760 N N . GLY A 1 101 ? 1.705 -6.559 -3.195 1.00 97.75 101 GLY A N 1
ATOM 761 C CA . GLY A 1 101 ? 0.360 -6.028 -2.995 1.00 97.75 101 GLY A CA 1
ATOM 762 C C . GLY A 1 101 ? -0.644 -7.133 -2.705 1.00 97.75 101 GLY A C 1
ATOM 763 O O . GLY A 1 101 ? -1.322 -7.060 -1.683 1.00 97.75 101 GLY A O 1
ATOM 764 N N . PHE A 1 102 ? -0.673 -8.188 -3.522 1.00 98.06 102 PHE A N 1
ATOM 765 C CA . PHE A 1 102 ? -1.566 -9.327 -3.302 1.00 98.06 102 PHE A CA 1
ATOM 766 C C . PHE A 1 102 ? -1.250 -10.108 -2.026 1.00 98.06 102 PHE A C 1
ATOM 768 O O . PHE A 1 102 ? -2.167 -10.384 -1.254 1.00 98.06 102 PHE A O 1
ATOM 775 N N . GLU A 1 103 ? 0.024 -10.409 -1.767 1.00 97.94 103 GLU A N 1
ATOM 776 C CA . GLU A 1 103 ? 0.451 -11.124 -0.554 1.00 97.94 103 GLU A CA 1
ATOM 777 C C . GLU A 1 103 ? -0.023 -10.407 0.716 1.00 97.94 103 GLU A C 1
ATOM 779 O O . GLU A 1 103 ? -0.601 -11.011 1.619 1.00 97.94 103 GLU A O 1
ATOM 784 N N . THR A 1 104 ? 0.166 -9.086 0.761 1.00 97.69 104 THR A N 1
ATOM 785 C CA . THR A 1 104 ? -0.214 -8.274 1.924 1.00 97.69 104 THR A CA 1
ATOM 786 C C . THR A 1 104 ? -1.731 -8.048 1.979 1.00 97.69 104 THR A C 1
ATOM 788 O O . THR A 1 104 ? -2.322 -8.033 3.062 1.00 97.69 104 THR A O 1
ATOM 791 N N . PHE A 1 105 ? -2.383 -7.883 0.823 1.00 98.19 105 PHE A N 1
ATOM 792 C CA . PHE A 1 105 ? -3.826 -7.656 0.727 1.00 98.19 105 PHE A CA 1
ATOM 793 C C . PHE A 1 105 ? -4.632 -8.815 1.310 1.00 98.19 105 PHE A C 1
ATOM 795 O O . PHE A 1 105 ? -5.599 -8.560 2.020 1.00 98.19 105 PHE A O 1
ATOM 802 N N . ILE A 1 106 ? -4.229 -10.065 1.063 1.00 98.19 106 ILE A N 1
ATOM 803 C CA . ILE A 1 106 ? -4.946 -11.249 1.565 1.00 98.19 106 ILE A CA 1
ATOM 804 C C . ILE A 1 106 ? -5.037 -11.221 3.096 1.00 98.19 106 ILE A C 1
ATOM 806 O O . ILE A 1 106 ? -6.124 -11.369 3.656 1.00 98.19 106 ILE A O 1
ATOM 810 N N . VAL A 1 107 ? -3.915 -10.959 3.775 1.00 98.38 107 VAL A N 1
ATOM 811 C CA . VAL A 1 107 ? -3.860 -10.884 5.245 1.00 98.38 107 VAL A CA 1
ATOM 812 C C . VAL A 1 107 ? -4.697 -9.711 5.760 1.00 98.38 107 VAL A C 1
ATOM 814 O O . VAL A 1 107 ? -5.454 -9.852 6.720 1.00 98.38 107 VAL A O 1
ATOM 817 N N . PHE A 1 108 ? -4.609 -8.555 5.097 1.00 98.69 108 PHE A N 1
ATOM 818 C CA . PHE A 1 108 ? -5.374 -7.364 5.463 1.00 98.69 108 PHE A CA 1
ATOM 819 C C . PHE A 1 108 ? -6.886 -7.568 5.315 1.00 98.69 108 PHE A C 1
ATOM 821 O O . PHE A 1 108 ? -7.639 -7.295 6.250 1.00 98.69 108 PHE A O 1
ATOM 828 N N . ALA A 1 109 ? -7.329 -8.088 4.170 1.00 98.62 109 ALA A N 1
AT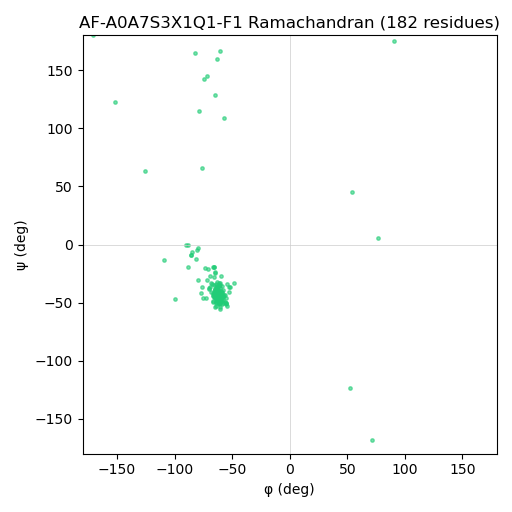OM 829 C CA . ALA A 1 109 ? -8.729 -8.381 3.891 1.00 98.62 109 ALA A CA 1
ATOM 830 C C . ALA A 1 109 ? -9.293 -9.385 4.905 1.00 98.62 109 ALA A C 1
ATOM 832 O O . ALA A 1 109 ? -10.357 -9.143 5.475 1.00 98.62 109 ALA A O 1
ATOM 833 N N . ALA A 1 110 ? -8.551 -10.459 5.196 1.00 98.56 110 ALA A N 1
ATOM 834 C CA . ALA A 1 110 ? -8.924 -11.424 6.226 1.00 98.56 110 ALA A CA 1
ATOM 835 C C . ALA A 1 110 ? -9.077 -10.757 7.602 1.00 98.56 110 ALA A C 1
ATOM 837 O O . ALA A 1 110 ? -10.071 -10.999 8.287 1.00 98.56 110 ALA A O 1
ATOM 838 N N . GLY A 1 111 ? -8.154 -9.870 7.987 1.00 98.25 111 GLY A N 1
ATOM 839 C CA . GLY A 1 111 ? -8.227 -9.115 9.240 1.00 98.25 111 GLY A CA 1
ATOM 840 C C . GLY A 1 111 ? -9.456 -8.205 9.333 1.00 98.25 111 GLY A C 1
ATOM 841 O O . GLY A 1 111 ? -10.170 -8.246 10.337 1.00 98.25 111 GLY A O 1
ATOM 842 N N . VAL A 1 112 ? -9.746 -7.423 8.287 1.00 98.50 112 VAL A N 1
ATOM 843 C CA . VAL A 1 112 ? -10.914 -6.519 8.250 1.00 98.50 112 VAL A CA 1
ATOM 844 C C . VAL A 1 112 ? -12.228 -7.300 8.311 1.00 98.50 112 VAL A C 1
ATOM 846 O O . VAL A 1 112 ? -13.119 -6.957 9.095 1.00 98.50 112 VAL A O 1
ATOM 849 N N . LEU A 1 113 ? -12.351 -8.365 7.517 1.00 98.56 113 LEU A N 1
ATOM 850 C CA . LEU A 1 113 ? -13.546 -9.209 7.504 1.00 98.56 113 LEU A CA 1
ATOM 851 C C . LEU A 1 113 ? -13.735 -9.923 8.847 1.00 98.56 113 LEU A C 1
ATOM 853 O O . LEU A 1 113 ? -14.840 -9.908 9.386 1.00 98.56 113 LEU A O 1
ATOM 857 N N . SER A 1 114 ? -12.660 -10.452 9.438 1.00 98.31 114 SER A N 1
ATOM 858 C CA . SER A 1 114 ? -12.712 -11.086 10.762 1.00 98.31 114 SER A CA 1
ATOM 859 C C . SER A 1 114 ? -13.167 -10.098 11.833 1.00 98.31 114 SER A C 1
ATOM 861 O O . SER A 1 114 ? -14.087 -10.399 12.586 1.00 98.31 114 SER A O 1
ATOM 863 N N . CYS A 1 115 ? -12.601 -8.886 11.856 1.00 97.38 115 CYS A N 1
ATOM 864 C CA . CYS A 1 115 ? -13.027 -7.819 12.767 1.00 97.38 115 CYS A CA 1
ATOM 865 C C . CYS A 1 115 ? -14.505 -7.445 12.599 1.00 97.38 115 CYS A C 1
ATOM 867 O O . CYS A 1 115 ? -15.177 -7.115 13.576 1.00 97.38 115 CYS A O 1
ATOM 869 N N . THR A 1 116 ? -15.007 -7.476 11.363 1.00 97.06 116 THR A N 1
ATOM 870 C CA . THR A 1 116 ? -16.415 -7.190 11.066 1.00 97.06 116 THR A CA 1
ATOM 871 C C . THR A 1 116 ? -17.317 -8.274 11.651 1.00 97.06 116 THR A C 1
ATOM 873 O O . THR A 1 116 ? -18.279 -7.958 12.349 1.00 97.06 116 THR A O 1
ATOM 876 N N . VAL A 1 117 ? -16.986 -9.546 11.415 1.00 97.75 117 VAL A N 1
ATOM 877 C CA . VAL A 1 117 ? -17.759 -10.697 11.910 1.00 97.75 117 VAL A CA 1
ATOM 878 C C . VAL A 1 117 ? -17.769 -10.739 13.438 1.00 97.75 117 VAL A C 1
ATOM 880 O O . VAL A 1 117 ? -18.824 -10.926 14.041 1.00 97.75 117 VAL A O 1
ATOM 883 N N . THR A 1 118 ? -16.622 -10.504 14.077 1.00 96.88 118 THR A N 1
ATOM 884 C CA . THR A 1 118 ? -16.498 -10.544 15.544 1.00 96.88 118 THR A CA 1
ATOM 885 C C . THR A 1 118 ? -16.992 -9.273 16.230 1.00 96.88 118 THR A C 1
ATOM 887 O O . THR A 1 118 ? -17.020 -9.209 17.459 1.00 96.88 118 THR A O 1
ATOM 890 N N . LYS A 1 119 ? -17.411 -8.255 15.463 1.00 95.50 119 LYS A N 1
ATOM 891 C CA . LYS A 1 119 ? -17.824 -6.939 15.976 1.00 95.50 119 LYS A CA 1
ATOM 892 C C . LYS A 1 119 ? -16.740 -6.318 16.867 1.00 95.50 119 LYS A C 1
ATOM 894 O O . LYS A 1 119 ? -17.015 -5.812 17.959 1.00 95.50 119 LYS A O 1
ATOM 899 N N . ALA A 1 120 ? -15.493 -6.383 16.403 1.00 93.50 120 ALA A N 1
ATOM 900 C CA . ALA A 1 120 ? -14.362 -5.715 17.032 1.00 93.50 120 ALA A CA 1
ATOM 901 C C . ALA A 1 120 ? -14.557 -4.185 17.065 1.00 93.50 120 ALA A C 1
ATOM 903 O O . ALA A 1 120 ? -15.432 -3.630 16.400 1.00 93.50 120 ALA A O 1
ATOM 904 N N . ASN A 1 121 ? -13.731 -3.480 17.846 1.00 91.81 121 ASN A N 1
ATOM 905 C CA . ASN A 1 121 ? -13.837 -2.028 18.009 1.00 91.81 121 ASN A CA 1
ATOM 906 C C . ASN A 1 121 ? -13.750 -1.293 16.653 1.00 91.81 121 ASN A C 1
ATOM 908 O O . ASN A 1 121 ? -12.674 -1.178 16.065 1.00 91.81 121 ASN A O 1
ATOM 912 N N . ALA A 1 122 ? -14.877 -0.742 16.193 1.00 92.69 122 ALA A N 1
ATOM 913 C CA . ALA A 1 122 ? -15.003 -0.138 14.867 1.00 92.69 122 ALA A CA 1
ATOM 914 C C . ALA A 1 122 ? -14.060 1.057 14.629 1.00 92.69 122 ALA A C 1
ATOM 916 O O . ALA A 1 122 ? -13.549 1.233 13.520 1.00 92.69 122 ALA A O 1
ATOM 917 N N . VAL A 1 123 ? -13.788 1.863 15.663 1.00 92.25 123 VAL A N 1
ATOM 918 C CA . VAL A 1 123 ? -12.870 3.011 15.571 1.00 92.25 123 VAL A CA 1
ATOM 919 C C . VAL A 1 123 ? -11.442 2.530 15.328 1.00 92.25 123 VAL A C 1
ATOM 921 O O . VAL A 1 123 ? -10.754 3.055 14.451 1.00 92.25 123 VAL A O 1
ATOM 924 N N . ALA A 1 124 ? -11.007 1.501 16.060 1.00 92.62 124 ALA A N 1
ATOM 925 C CA . ALA A 1 124 ? -9.677 0.926 15.887 1.00 92.62 124 ALA A CA 1
ATOM 926 C C . ALA A 1 124 ? -9.505 0.297 14.502 1.00 92.62 124 ALA A C 1
ATOM 928 O O . ALA A 1 124 ? -8.522 0.582 13.819 1.00 92.62 124 ALA A O 1
ATOM 929 N N . VAL A 1 125 ? -10.490 -0.486 14.053 1.00 95.88 125 VAL A N 1
ATOM 930 C CA . VAL A 1 125 ? -10.475 -1.124 12.727 1.00 95.88 125 VAL A CA 1
ATOM 931 C C . VAL A 1 125 ? -10.393 -0.076 11.613 1.00 95.88 125 VAL A C 1
ATOM 933 O O . VAL A 1 125 ? -9.626 -0.246 10.666 1.00 95.88 125 VAL A O 1
ATOM 936 N N . THR A 1 126 ? -11.122 1.037 11.744 1.00 96.31 126 THR A N 1
ATOM 937 C CA . THR A 1 126 ? -11.109 2.142 10.770 1.00 96.31 126 THR A CA 1
ATOM 938 C C . THR A 1 126 ? -9.738 2.807 10.685 1.00 96.31 126 THR A C 1
ATOM 940 O O . THR A 1 126 ? -9.159 2.869 9.601 1.00 96.31 126 THR A O 1
ATOM 943 N N . LYS A 1 127 ? -9.165 3.227 11.819 1.00 95.12 127 LYS A N 1
ATOM 944 C CA . LYS A 1 127 ? -7.847 3.887 11.852 1.00 95.12 127 LYS A CA 1
ATOM 945 C C . LYS A 1 127 ? -6.720 2.970 11.370 1.00 95.12 127 LYS A C 1
ATOM 947 O O . LYS A 1 127 ? -5.840 3.410 10.628 1.00 95.12 127 LYS A O 1
ATOM 952 N N . LEU A 1 128 ? -6.758 1.688 11.741 1.00 95.62 128 LEU A N 1
ATOM 953 C CA . LEU A 1 128 ? -5.815 0.679 11.248 1.00 95.62 128 LEU A CA 1
ATOM 954 C C . LEU A 1 128 ? -5.931 0.518 9.728 1.00 95.62 128 LEU A C 1
ATOM 956 O O . LEU A 1 128 ? -4.923 0.557 9.031 1.00 95.62 128 LEU A O 1
ATOM 960 N N . SER A 1 129 ? -7.150 0.419 9.197 1.00 98.06 129 SER A N 1
ATOM 961 C CA . SER A 1 129 ? -7.385 0.269 7.754 1.00 98.06 129 SER A CA 1
ATOM 962 C C . SER A 1 129 ? -6.924 1.489 6.950 1.00 98.06 129 SER A C 1
ATOM 964 O O . SER A 1 129 ? -6.293 1.345 5.903 1.00 98.06 129 SER A O 1
ATOM 966 N N . GLN A 1 130 ? -7.168 2.694 7.465 1.00 97.62 130 GLN A N 1
ATOM 967 C CA . GLN A 1 130 ? -6.664 3.940 6.885 1.00 97.62 130 GLN A CA 1
ATOM 968 C C . GLN A 1 130 ? -5.126 3.976 6.892 1.00 97.62 130 GLN A C 1
ATOM 970 O O . GLN A 1 130 ? -4.503 4.245 5.863 1.00 97.62 130 GLN A O 1
ATOM 975 N N . SER A 1 131 ? -4.504 3.626 8.021 1.00 96.12 131 SER A N 1
ATOM 976 C CA . SER A 1 131 ? -3.041 3.551 8.153 1.00 96.12 131 SER A CA 1
ATOM 977 C C . SER A 1 131 ? -2.427 2.535 7.190 1.00 96.12 131 SER A C 1
ATOM 979 O O . SER A 1 131 ? -1.413 2.820 6.553 1.00 96.12 131 SER A O 1
ATOM 981 N N . PHE A 1 132 ? -3.064 1.371 7.032 1.00 97.69 132 PHE A N 1
ATOM 982 C CA . PHE A 1 132 ? -2.650 0.350 6.076 1.00 97.69 132 PHE A CA 1
ATOM 983 C C . PHE A 1 132 ? -2.573 0.925 4.662 1.00 97.69 132 PHE A C 1
ATOM 985 O O . PHE A 1 132 ? -1.538 0.812 4.010 1.00 97.69 132 PHE A O 1
ATOM 992 N N . VAL A 1 133 ? -3.639 1.589 4.205 1.00 98.19 133 VAL A N 1
ATOM 993 C CA . VAL A 1 133 ? -3.699 2.184 2.863 1.00 98.19 133 VAL A CA 1
ATOM 994 C C . VAL A 1 133 ? -2.597 3.221 2.660 1.00 98.19 133 VAL A C 1
ATOM 996 O O . VAL A 1 133 ? -1.918 3.162 1.638 1.00 98.19 133 VAL A O 1
ATOM 999 N N . ILE A 1 134 ? -2.358 4.113 3.629 1.00 96.88 134 ILE A N 1
ATOM 1000 C CA . ILE A 1 134 ? -1.263 5.098 3.549 1.00 96.88 134 ILE A CA 1
ATOM 1001 C C . ILE A 1 134 ? 0.078 4.388 3.344 1.00 96.88 134 ILE A C 1
ATOM 1003 O O . ILE A 1 134 ? 0.824 4.714 2.420 1.00 96.88 134 ILE A O 1
ATOM 1007 N N . LEU A 1 135 ? 0.371 3.376 4.162 1.00 97.50 135 LEU A N 1
ATOM 1008 C CA . LEU A 1 135 ? 1.617 2.619 4.057 1.00 97.50 135 LEU A CA 1
ATOM 1009 C C . LEU A 1 135 ? 1.719 1.851 2.738 1.00 97.50 135 LEU A C 1
ATOM 1011 O O . LEU A 1 135 ? 2.813 1.745 2.190 1.00 97.50 135 LEU A O 1
ATOM 1015 N N . ARG A 1 136 ? 0.605 1.358 2.187 1.00 98.06 136 ARG A N 1
ATOM 1016 C CA . ARG A 1 136 ? 0.589 0.702 0.871 1.00 98.06 136 ARG A CA 1
ATOM 1017 C C . ARG A 1 136 ? 0.828 1.676 -0.273 1.00 98.06 136 ARG A C 1
ATOM 1019 O O . ARG A 1 136 ? 1.546 1.308 -1.204 1.00 98.06 136 ARG A O 1
ATOM 1026 N N . VAL A 1 137 ? 0.291 2.894 -0.206 1.00 98.00 137 VAL A N 1
ATOM 1027 C CA . VAL A 1 137 ? 0.607 3.958 -1.172 1.00 98.00 137 VAL A CA 1
ATOM 1028 C C . VAL A 1 137 ? 2.098 4.280 -1.109 1.00 98.00 137 VAL A C 1
ATOM 1030 O O . VAL A 1 137 ? 2.767 4.232 -2.138 1.00 98.00 137 VAL A O 1
ATOM 1033 N N . LEU A 1 138 ? 2.636 4.522 0.091 1.00 97.50 138 LEU A N 1
ATOM 1034 C CA . LEU A 1 138 ? 4.054 4.834 0.290 1.00 97.50 138 LEU A CA 1
ATOM 1035 C C . LEU A 1 138 ? 4.960 3.699 -0.192 1.00 97.50 138 LEU A C 1
ATOM 1037 O O . LEU A 1 138 ? 5.858 3.938 -0.993 1.00 97.50 138 LEU A O 1
ATOM 1041 N N . PHE A 1 139 ? 4.700 2.461 0.234 1.00 97.94 139 PHE A N 1
ATOM 1042 C CA . PHE A 1 139 ? 5.455 1.289 -0.203 1.00 97.94 139 PHE A CA 1
ATOM 1043 C C . PHE A 1 139 ? 5.484 1.181 -1.727 1.00 97.94 139 PHE A C 1
ATOM 1045 O O . PHE A 1 139 ? 6.559 1.076 -2.311 1.00 97.94 139 PHE A O 1
ATOM 1052 N N . SER A 1 140 ? 4.310 1.222 -2.362 1.00 97.88 140 SER A N 1
ATOM 1053 C CA . SER A 1 140 ? 4.171 1.000 -3.803 1.00 97.88 140 SER A CA 1
ATOM 1054 C C . SER A 1 140 ? 4.831 2.118 -4.604 1.00 97.88 140 SER A C 1
ATOM 1056 O O . SER A 1 140 ? 5.570 1.838 -5.547 1.00 97.88 140 SER A O 1
ATOM 1058 N N . ALA A 1 141 ? 4.633 3.373 -4.188 1.00 97.06 141 ALA A N 1
ATOM 1059 C CA . ALA A 1 141 ? 5.277 4.526 -4.801 1.00 97.06 141 ALA A CA 1
ATOM 1060 C C . ALA A 1 141 ? 6.800 4.411 -4.696 1.00 97.06 141 ALA A C 1
ATOM 1062 O O . ALA A 1 141 ? 7.469 4.399 -5.726 1.00 97.06 141 ALA A O 1
ATOM 1063 N N . ILE A 1 142 ? 7.339 4.238 -3.481 1.00 96.25 142 ILE A N 1
ATOM 1064 C CA . ILE A 1 142 ? 8.785 4.131 -3.240 1.00 96.25 142 ILE A CA 1
ATOM 1065 C C . ILE A 1 142 ? 9.386 2.979 -4.051 1.00 96.25 142 ILE A C 1
ATOM 1067 O O . ILE A 1 142 ? 10.430 3.158 -4.674 1.00 96.25 142 ILE A O 1
ATOM 1071 N N . TYR A 1 143 ? 8.729 1.816 -4.090 1.00 95.25 143 TYR A N 1
ATOM 1072 C CA . TYR A 1 143 ? 9.199 0.670 -4.870 1.00 95.25 143 TYR A CA 1
ATOM 1073 C C . TYR A 1 143 ? 9.320 1.026 -6.355 1.00 95.25 143 TYR A C 1
ATOM 1075 O O . TYR A 1 143 ? 10.355 0.774 -6.962 1.00 95.25 143 TYR A O 1
ATOM 1083 N N . ILE A 1 144 ? 8.296 1.641 -6.947 1.00 95.81 144 ILE A N 1
ATOM 1084 C CA . ILE A 1 144 ? 8.295 1.974 -8.377 1.00 95.81 144 ILE A CA 1
ATOM 1085 C C . ILE A 1 144 ? 9.321 3.067 -8.692 1.00 95.81 144 ILE A C 1
ATOM 1087 O O . ILE A 1 144 ? 10.020 2.972 -9.702 1.00 95.81 144 ILE A O 1
ATOM 1091 N N . VAL A 1 145 ? 9.449 4.085 -7.834 1.00 95.00 145 VAL A N 1
ATOM 1092 C CA . VAL A 1 145 ? 10.340 5.225 -8.093 1.00 95.00 145 VAL A CA 1
ATOM 1093 C C . VAL A 1 145 ? 11.789 4.994 -7.662 1.00 95.00 145 VAL A C 1
ATOM 1095 O O . VAL A 1 145 ? 12.652 5.788 -8.023 1.00 95.00 145 VAL A O 1
ATOM 1098 N N . GLN A 1 146 ? 12.113 3.913 -6.944 1.00 93.25 146 GLN A N 1
ATOM 1099 C CA . GLN A 1 146 ? 13.488 3.667 -6.487 1.00 93.25 146 GLN A CA 1
ATOM 1100 C C . GLN A 1 146 ? 14.554 3.720 -7.604 1.00 93.25 146 GLN A C 1
ATOM 1102 O O . GLN A 1 146 ? 15.630 4.257 -7.334 1.00 93.25 146 GLN A O 1
ATOM 1107 N N . PRO A 1 147 ? 14.315 3.268 -8.862 1.00 93.19 147 PRO A N 1
ATOM 1108 C CA . PRO A 1 147 ? 15.349 3.317 -9.896 1.00 93.19 147 PRO A CA 1
ATOM 1109 C C . PRO A 1 147 ? 15.725 4.747 -10.314 1.00 93.19 147 PRO A C 1
ATOM 1111 O O . PRO A 1 147 ? 16.802 4.943 -10.873 1.00 93.19 147 PRO A O 1
ATOM 1114 N N . PHE A 1 148 ? 14.874 5.741 -10.033 1.00 93.06 148 PHE A N 1
ATOM 1115 C CA . PHE A 1 148 ? 15.111 7.155 -10.343 1.00 93.06 148 PHE A CA 1
ATOM 1116 C C . PHE A 1 148 ? 16.157 7.791 -9.413 1.00 93.06 148 PHE A C 1
ATOM 1118 O O . PHE A 1 148 ? 16.753 8.803 -9.765 1.00 93.06 148 PHE A O 1
ATOM 1125 N N . PHE A 1 149 ? 16.414 7.194 -8.246 1.00 92.81 149 PHE A N 1
ATOM 1126 C CA . PHE A 1 149 ? 17.315 7.750 -7.229 1.00 92.81 149 PHE A CA 1
ATOM 1127 C C . PHE A 1 149 ? 18.786 7.344 -7.403 1.00 92.81 149 PHE A C 1
ATOM 1129 O O . PHE A 1 149 ? 19.632 7.761 -6.611 1.00 92.81 149 PHE A O 1
ATOM 1136 N N . GLY A 1 150 ? 19.116 6.539 -8.421 1.00 88.88 150 GLY A N 1
ATOM 1137 C CA . GLY A 1 150 ? 20.497 6.164 -8.735 1.00 88.88 150 GLY A CA 1
ATOM 1138 C C . GLY A 1 150 ? 21.245 5.595 -7.513 1.00 88.88 150 GLY A C 1
ATOM 1139 O O . GLY A 1 150 ? 20.758 4.637 -6.911 1.00 88.88 150 GLY A O 1
ATOM 1140 N N . PRO A 1 151 ? 22.395 6.169 -7.100 1.00 89.38 151 PRO A N 1
ATOM 1141 C CA . PRO A 1 151 ? 23.145 5.712 -5.922 1.00 89.38 151 PRO A CA 1
ATOM 1142 C C . PRO A 1 151 ? 22.364 5.766 -4.598 1.00 89.38 151 PRO A C 1
ATOM 1144 O O . PRO A 1 151 ? 22.623 4.970 -3.699 1.00 89.38 151 PRO A O 1
ATOM 1147 N N . LEU A 1 152 ? 21.382 6.668 -4.474 1.00 90.62 152 LEU A N 1
ATOM 1148 C CA . LEU A 1 152 ? 20.567 6.820 -3.261 1.00 90.62 152 LEU A CA 1
ATOM 1149 C C . LEU A 1 152 ? 19.443 5.780 -3.157 1.00 90.62 152 LEU A C 1
ATOM 1151 O O . LEU A 1 152 ? 18.763 5.719 -2.131 1.00 90.62 152 LEU A O 1
ATOM 1155 N N . ALA A 1 153 ? 19.255 4.935 -4.177 1.00 90.00 153 ALA A N 1
ATOM 1156 C CA . ALA A 1 153 ? 18.195 3.929 -4.203 1.00 90.00 153 ALA A CA 1
ATOM 1157 C C . ALA A 1 153 ? 18.217 3.010 -2.969 1.00 90.00 153 ALA A C 1
ATOM 1159 O O . ALA A 1 153 ? 17.158 2.637 -2.472 1.00 90.00 153 ALA A O 1
ATOM 1160 N N . GLN A 1 154 ? 19.399 2.702 -2.420 1.00 88.38 154 GLN A N 1
ATOM 1161 C CA . GLN A 1 154 ? 19.509 1.866 -1.2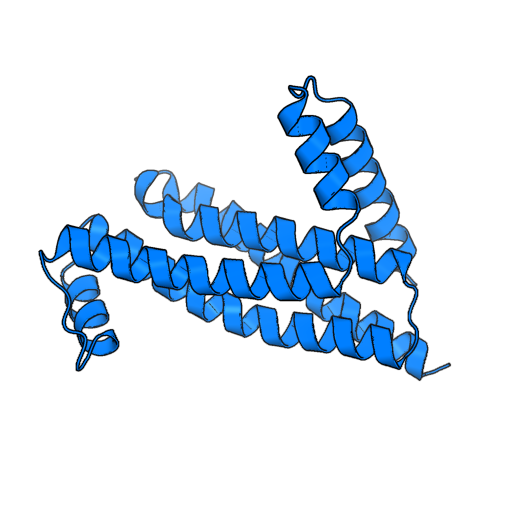21 1.00 88.38 154 GLN A CA 1
ATOM 1162 C C . GLN A 1 154 ? 18.926 2.538 0.026 1.00 88.38 154 GLN A C 1
ATOM 1164 O O . GLN A 1 154 ? 18.197 1.896 0.780 1.00 88.38 154 GLN A O 1
ATOM 1169 N N . LEU A 1 155 ? 19.168 3.837 0.214 1.00 90.00 155 LEU A N 1
ATOM 1170 C CA . LEU A 1 155 ? 18.596 4.595 1.328 1.00 90.00 155 LEU A CA 1
ATOM 1171 C C . LEU A 1 155 ? 17.071 4.699 1.190 1.00 90.00 155 LEU A C 1
ATOM 1173 O O . LEU A 1 155 ? 16.334 4.464 2.145 1.00 90.00 155 LEU A O 1
ATOM 1177 N N . VAL A 1 156 ? 16.594 4.967 -0.026 1.00 91.12 156 VAL A N 1
ATOM 1178 C CA . VAL A 1 156 ? 15.160 5.010 -0.353 1.00 91.12 156 VAL A CA 1
ATOM 1179 C C . VAL A 1 156 ? 14.494 3.647 -0.114 1.00 91.12 156 VAL A C 1
ATOM 1181 O O . VAL A 1 156 ? 13.367 3.577 0.384 1.00 91.12 156 VAL A O 1
ATOM 1184 N N . SER A 1 157 ? 15.211 2.547 -0.368 1.00 90.38 157 SER A N 1
ATOM 1185 C CA . SER A 1 157 ? 14.717 1.187 -0.133 1.00 90.38 157 SER A CA 1
ATOM 1186 C C . SER A 1 157 ? 14.464 0.870 1.349 1.00 90.38 157 SER A C 1
ATOM 1188 O O . SER A 1 157 ? 13.620 0.021 1.643 1.00 90.38 157 SER A O 1
ATOM 1190 N N . LEU A 1 158 ? 15.111 1.575 2.288 1.00 93.50 158 LEU A N 1
ATOM 1191 C CA . LEU A 1 158 ? 14.803 1.445 3.716 1.00 93.50 158 LEU A CA 1
ATOM 1192 C C . LEU A 1 158 ? 13.395 1.959 4.018 1.00 93.50 158 LEU A C 1
ATOM 1194 O O . LEU A 1 158 ? 12.633 1.286 4.709 1.00 93.50 158 LEU A O 1
ATOM 1198 N N . GLY A 1 159 ? 13.014 3.099 3.432 1.00 94.00 159 GLY A N 1
ATOM 1199 C CA . GLY A 1 159 ? 11.661 3.647 3.555 1.00 94.00 159 GLY A CA 1
ATOM 1200 C C . GLY A 1 159 ? 10.598 2.679 3.031 1.00 94.00 159 GLY A C 1
ATOM 1201 O O . GLY A 1 159 ? 9.571 2.469 3.678 1.00 94.00 159 GLY A O 1
ATOM 1202 N N . ARG A 1 160 ? 10.882 2.004 1.911 1.00 94.88 160 ARG A N 1
ATOM 1203 C CA . ARG A 1 160 ? 10.042 0.918 1.383 1.00 94.88 160 ARG A CA 1
ATOM 1204 C C . ARG A 1 160 ? 9.897 -0.219 2.396 1.00 94.88 160 ARG A C 1
ATOM 1206 O O . ARG A 1 160 ? 8.777 -0.630 2.679 1.00 94.88 160 ARG A O 1
ATOM 1213 N N . SER A 1 161 ? 10.997 -0.725 2.951 1.00 95.94 161 SER A N 1
ATOM 1214 C CA . SER A 1 161 ? 10.960 -1.831 3.920 1.00 95.94 161 SER A CA 1
ATOM 1215 C C . SER A 1 161 ? 10.186 -1.466 5.189 1.00 95.94 161 SER A C 1
ATOM 1217 O O . SER A 1 161 ? 9.366 -2.259 5.645 1.00 95.94 161 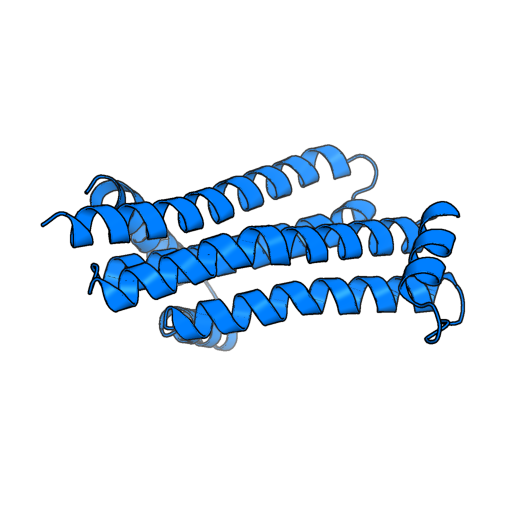SER A O 1
ATOM 1219 N N . VAL A 1 162 ? 10.363 -0.249 5.711 1.00 96.19 162 VAL A N 1
ATOM 1220 C CA . VAL A 1 162 ? 9.598 0.258 6.863 1.00 96.19 162 VAL A CA 1
ATOM 1221 C C . VAL A 1 162 ? 8.105 0.345 6.540 1.00 96.19 162 VAL A C 1
ATOM 1223 O O . VAL A 1 162 ? 7.280 -0.122 7.325 1.00 96.19 162 VAL A O 1
ATOM 1226 N N . ALA A 1 163 ? 7.744 0.881 5.369 1.00 96.88 163 ALA A N 1
ATOM 1227 C CA . ALA A 1 163 ? 6.349 0.959 4.941 1.00 96.88 163 ALA A CA 1
ATOM 1228 C C . ALA A 1 163 ? 5.714 -0.435 4.802 1.00 96.88 163 ALA A C 1
ATOM 1230 O O . ALA A 1 163 ? 4.590 -0.660 5.258 1.00 96.88 163 ALA A O 1
ATOM 1231 N N . TRP A 1 164 ? 6.456 -1.395 4.241 1.00 97.50 164 TRP A N 1
ATOM 1232 C CA . TRP A 1 164 ? 6.025 -2.789 4.162 1.00 97.50 164 TRP A CA 1
ATOM 1233 C C . TRP A 1 164 ? 5.800 -3.392 5.550 1.00 97.50 164 TRP A C 1
ATOM 1235 O O . TRP A 1 164 ? 4.694 -3.865 5.818 1.00 97.50 164 TRP A O 1
ATOM 1245 N N . MET A 1 165 ? 6.797 -3.306 6.439 1.00 96.88 165 MET A N 1
ATOM 1246 C CA . MET A 1 165 ? 6.734 -3.833 7.807 1.00 96.88 165 MET A CA 1
ATOM 1247 C C . MET A 1 165 ? 5.552 -3.255 8.585 1.00 96.88 165 MET A C 1
ATOM 1249 O O . MET A 1 165 ? 4.828 -3.995 9.249 1.00 96.88 165 MET A O 1
ATOM 1253 N N . GLY A 1 166 ? 5.318 -1.947 8.477 1.00 95.25 166 GLY A N 1
ATOM 1254 C CA . GLY A 1 166 ? 4.165 -1.309 9.103 1.00 95.25 166 GLY A CA 1
ATOM 1255 C C . GLY A 1 166 ? 2.841 -1.837 8.545 1.00 95.25 166 GLY A C 1
ATOM 1256 O O . GLY A 1 166 ? 1.938 -2.166 9.313 1.00 95.25 166 GLY A O 1
ATOM 1257 N N . SER A 1 167 ? 2.733 -1.980 7.217 1.00 96.81 167 SER A N 1
ATOM 1258 C CA . SER A 1 167 ? 1.498 -2.449 6.577 1.00 96.81 167 SER A CA 1
ATOM 1259 C C . SER A 1 167 ? 1.158 -3.894 6.956 1.00 96.81 167 SER A C 1
ATOM 1261 O O . SER A 1 167 ? 0.022 -4.170 7.339 1.00 96.81 167 SER A O 1
ATOM 1263 N N . ILE A 1 168 ? 2.135 -4.807 6.944 1.00 97.31 168 ILE A N 1
ATOM 1264 C CA . ILE A 1 168 ? 1.897 -6.201 7.338 1.00 97.31 168 ILE A CA 1
ATOM 1265 C C . ILE A 1 168 ? 1.627 -6.322 8.843 1.00 97.31 168 ILE A C 1
ATOM 1267 O O . ILE A 1 168 ? 0.734 -7.065 9.239 1.00 97.31 168 ILE A O 1
ATOM 1271 N N . SER A 1 169 ? 2.303 -5.527 9.681 1.00 95.50 169 SER A N 1
ATOM 1272 C CA . SER A 1 169 ? 2.035 -5.495 11.127 1.00 95.50 169 SER A CA 1
ATOM 1273 C C . SER A 1 169 ? 0.599 -5.066 11.419 1.00 95.50 169 SER A C 1
ATOM 1275 O O . SER A 1 169 ? -0.071 -5.689 12.236 1.00 95.50 169 SER A O 1
ATOM 1277 N N . ILE A 1 170 ? 0.084 -4.054 10.711 1.00 95.69 170 ILE A N 1
ATOM 1278 C CA . ILE A 1 170 ? -1.322 -3.640 10.819 1.00 95.69 170 ILE A CA 1
ATOM 1279 C C . ILE A 1 170 ? -2.277 -4.763 10.406 1.00 95.69 170 ILE A C 1
ATOM 1281 O O . ILE A 1 170 ? -3.265 -4.999 11.102 1.00 95.69 170 ILE A O 1
ATOM 1285 N N . ALA A 1 171 ? -1.992 -5.469 9.309 1.00 97.06 171 ALA A N 1
ATOM 1286 C CA . ALA A 1 171 ? -2.812 -6.598 8.874 1.00 97.06 171 ALA A CA 1
ATOM 1287 C C . ALA A 1 171 ? -2.867 -7.705 9.948 1.00 97.06 171 ALA A C 1
ATOM 1289 O O . ALA A 1 171 ? -3.949 -8.179 10.298 1.00 97.06 171 ALA A O 1
ATOM 1290 N N . CYS A 1 172 ? -1.723 -8.042 10.550 1.00 95.62 172 CYS A N 1
ATOM 1291 C CA . CYS A 1 172 ? -1.650 -8.980 11.670 1.00 95.62 172 CYS A CA 1
ATOM 1292 C C . CYS A 1 172 ? -2.374 -8.460 12.923 1.00 95.62 172 CYS A C 1
ATOM 1294 O O . CYS A 1 172 ? -3.052 -9.229 13.602 1.00 95.62 172 CYS A O 1
ATOM 1296 N N . PHE A 1 17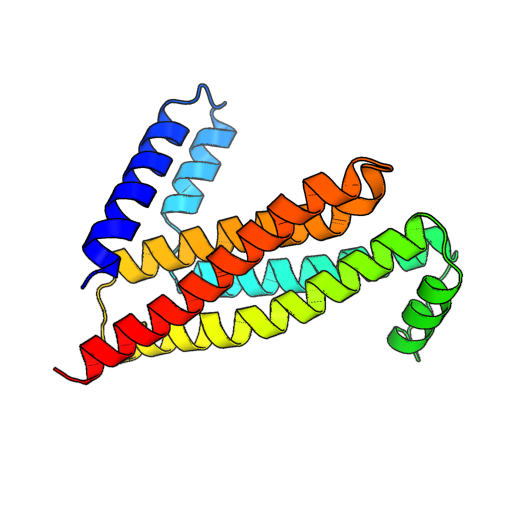3 ? -2.291 -7.161 13.228 1.00 93.88 173 PHE A N 1
ATOM 1297 C CA . PHE A 1 173 ? -3.004 -6.574 14.367 1.00 93.88 173 PHE A CA 1
ATOM 1298 C C . PHE A 1 173 ? -4.520 -6.610 14.205 1.00 93.88 173 PHE A C 1
ATOM 1300 O O . PHE A 1 173 ? -5.219 -6.816 15.194 1.00 93.88 173 PHE A O 1
ATOM 1307 N N . LEU A 1 174 ? -5.042 -6.452 12.987 1.00 95.94 174 LEU A N 1
ATOM 1308 C CA . LEU A 1 174 ? -6.472 -6.631 12.722 1.00 95.94 174 LEU A CA 1
ATOM 1309 C C . LEU A 1 174 ? -6.915 -8.071 13.013 1.00 95.94 174 LEU A C 1
ATOM 1311 O O . LEU A 1 174 ? -7.944 -8.278 13.650 1.00 95.94 174 LEU A O 1
ATOM 1315 N N . LEU A 1 175 ? -6.120 -9.070 12.622 1.00 95.94 175 LEU A N 1
ATOM 1316 C CA . LEU A 1 175 ? -6.400 -10.468 12.966 1.00 95.94 175 LEU A CA 1
ATOM 1317 C C . LEU A 1 175 ? -6.340 -10.708 14.480 1.00 95.94 175 LEU A C 1
ATOM 1319 O O . LEU A 1 175 ? -7.244 -11.329 15.033 1.00 95.94 175 LEU A O 1
ATOM 1323 N N . ALA A 1 176 ? -5.325 -10.172 15.161 1.00 93.31 176 ALA A N 1
ATOM 1324 C CA . ALA A 1 176 ? -5.195 -10.291 16.612 1.00 93.31 176 ALA A CA 1
ATOM 1325 C C . ALA A 1 176 ? -6.375 -9.642 17.355 1.00 93.31 176 ALA A C 1
ATOM 1327 O O . ALA A 1 176 ? -6.912 -10.228 18.292 1.00 93.31 176 ALA A O 1
ATOM 1328 N N . LEU A 1 177 ? -6.820 -8.464 16.904 1.00 92.31 177 LEU A N 1
ATOM 1329 C CA . LEU A 1 177 ? -7.979 -7.771 17.464 1.00 92.31 177 LEU A CA 1
ATOM 1330 C C . LEU A 1 177 ? -9.266 -8.587 17.278 1.00 92.31 177 LEU A C 1
ATOM 1332 O O . LEU A 1 177 ? -10.088 -8.670 18.192 1.00 92.31 177 LEU A O 1
ATOM 1336 N N . ALA A 1 178 ? -9.442 -9.202 16.107 1.00 94.94 178 ALA A N 1
ATOM 1337 C CA . ALA A 1 178 ? -10.579 -10.075 15.852 1.00 94.94 178 ALA A CA 1
ATOM 1338 C C . ALA A 1 178 ? -10.549 -11.324 16.745 1.00 94.94 178 ALA A C 1
ATOM 1340 O O . ALA A 1 178 ? -11.583 -11.684 17.303 1.00 94.94 178 ALA A O 1
ATOM 1341 N N . ALA A 1 179 ? -9.380 -11.949 16.905 1.00 93.31 179 ALA A N 1
ATOM 1342 C CA . ALA A 1 179 ? -9.198 -13.144 17.725 1.00 93.31 179 ALA A CA 1
ATOM 1343 C C . ALA A 1 179 ? -9.447 -12.877 19.219 1.00 93.31 179 ALA A C 1
ATOM 1345 O O . ALA A 1 179 ? -10.157 -13.646 19.866 1.00 93.31 179 ALA A O 1
ATOM 1346 N N . GLU A 1 180 ? -8.927 -11.767 19.756 1.00 89.62 180 GLU A N 1
ATOM 1347 C CA . GLU A 1 180 ? -9.199 -11.341 21.137 1.00 89.62 180 GLU A CA 1
ATOM 1348 C C . GLU A 1 180 ? -10.701 -11.153 21.351 1.00 89.62 180 GLU A C 1
ATOM 1350 O O . GLU A 1 180 ? -11.257 -11.650 22.326 1.00 89.62 180 GLU A O 1
ATOM 1355 N N . LYS A 1 181 ? -11.382 -10.491 20.406 1.00 90.38 181 LYS A N 1
ATOM 1356 C CA . LYS A 1 181 ? -12.821 -10.265 20.518 1.00 90.38 181 LYS A CA 1
ATOM 1357 C C . LYS A 1 181 ? -13.644 -11.551 20.402 1.00 90.38 181 LYS A C 1
ATOM 1359 O O . LYS A 1 181 ? -14.678 -11.638 21.052 1.00 90.38 181 LYS A O 1
ATOM 1364 N N . ALA A 1 182 ? -13.210 -12.516 19.594 1.00 89.69 182 ALA A N 1
ATOM 1365 C CA . ALA A 1 182 ? -13.881 -13.809 19.445 1.00 89.69 182 ALA A CA 1
ATOM 1366 C C . ALA A 1 182 ? -13.733 -14.723 20.673 1.00 89.69 182 ALA A C 1
ATOM 1368 O O . ALA A 1 182 ? -14.517 -15.652 20.832 1.00 89.69 182 ALA A O 1
ATOM 1369 N N . SER A 1 183 ? -12.720 -14.480 21.509 1.00 85.19 183 SER A N 1
ATOM 1370 C CA . SER A 1 183 ? -12.408 -15.302 22.686 1.00 85.19 183 SER A CA 1
ATOM 1371 C C . SER A 1 183 ? -13.124 -14.841 23.967 1.00 85.19 183 SER A C 1
ATOM 1373 O O . SER A 1 183 ? -12.908 -15.437 25.020 1.00 85.19 183 SER A O 1
ATOM 1375 N N . LEU A 1 184 ? -13.929 -13.773 23.887 1.00 69.88 184 LEU A N 1
ATOM 1376 C CA . LEU A 1 184 ? -14.710 -13.175 24.979 1.00 69.88 184 LEU A CA 1
ATOM 1377 C C . LEU A 1 184 ? -16.202 -13.437 24.781 1.00 69.88 184 LEU A C 1
ATOM 1379 O O . LEU A 1 184 ? -16.864 -13.772 25.785 1.00 69.88 184 LEU A O 1
#

Secondary structure (DSSP, 8-state):
-HHHHHHHHHHHHHHHHHHHS---HHHHHHHHHHHT--HHHHHHHHHHHHHHHHHHHHHHHHHHHS---SSSHHHHHHHHHHT-SHHHHHHHHHHHHHHHHHHHHHHHHHHHHHHHHTT--HHHHHHHHHHHHHHHHHHHHHHHHGGGGGGGHHHHHHHHHHHHHHHHHHHHHHHHHHHHHHT-

Nearest PDB structures (foldseek):
  7uwb-assembly1_c  TM=4.036E-01  e=2.390E-01  Citrus x limon
  7u8r-assembly1_h  TM=3.466E-01  e=7.667E-01  Sus scrofa
  1wdz-assembly1_B  TM=3.192E-01  e=2.582E+00  Homo sapiens
  6z0c-assembly4_D  TM=2.478E-01  e=2.459E+00  Escherichia coli